Protein AF-A0A1Y2K2U6-F1 (afdb_monomer)

Nearest PDB structures (foldseek):
  5nuo-assembly1_D  TM=8.769E-01  e=8.156E-10  Klebsiella pneumoniae
  5nuq-assembly1_H  TM=8.740E-01  e=1.148E-09  Serratia marcescens
  8i8r-assembly1_D  TM=8.626E-01  e=7.723E-09  Escherichia coli K-12
  8i8x-assembly1_D  TM=8.680E-01  e=1.322E-08  Escherichia coli K-12

Sequence (243 aa):
MASTLRTLLLAITLTWALSARQALATEADPSADLWASAAPAPTVSDPLEGWNRLMFGVNDTLYFWALKPISTGYAAVLPLELRQGVHNVFDNLTQPVYFVNALLQGKGSQALTEAARFCINSTIGLLGFIDVAGETFAMTSNREDLGQTLGVYGVGDSPYLVWPLLGASTLRDTVGLVGDAFLQPINYGDIETWTRVGARSVEIVNDTSLRLGEYEDLKSAALDPYLSLRDGYLKLRSNQIAN

InterPro domains:
  IPR007428 MlaA lipoprotein [PF04333] (45-239)
  IPR007428 MlaA lipoprotein [PR01805] (46-59)
  IPR007428 MlaA lipoprotein [PR01805] (63-79)
  IPR007428 MlaA lipoprotein [PR01805] (114-131)
  IPR007428 MlaA lipoprotein [PR01805] (151-168)
  IPR007428 MlaA lipoprotein [PTHR30035] (4-241)

pLDDT: mean 87.02, std 13.42, range [43.53, 97.75]

Organism: NCBI:txid1434232

Radius of gyration: 27.49 Å; Cα contacts (8 Å, |Δi|>4): 241; chains: 1; bounding box: 48×92×65 Å

Structure (mmCIF, N/CA/C/O backbone):
data_AF-A0A1Y2K2U6-F1
#
_entry.id   AF-A0A1Y2K2U6-F1
#
loop_
_atom_site.group_PDB
_atom_site.id
_atom_site.type_symbol
_atom_site.label_atom_id
_atom_site.label_alt_id
_atom_site.label_comp_id
_atom_site.label_asym_id
_atom_site.label_entity_id
_atom_site.label_seq_id
_atom_site.pdbx_PDB_ins_code
_atom_site.Cartn_x
_atom_site.Cartn_y
_atom_site.Cartn_z
_atom_site.occupancy
_atom_site.B_iso_or_equiv
_atom_site.auth_seq_id
_atom_site.auth_comp_id
_atom_site.auth_asym_id
_atom_site.auth_atom_id
_atom_site.pdbx_PDB_model_num
ATOM 1 N N . MET A 1 1 ? -15.912 -73.057 44.676 1.00 60.88 1 MET A N 1
ATOM 2 C CA . MET A 1 1 ? -15.141 -71.803 44.506 1.00 60.88 1 MET A CA 1
ATOM 3 C C . MET A 1 1 ? -14.842 -71.456 43.040 1.00 60.88 1 MET A C 1
ATOM 5 O O . MET A 1 1 ? -14.838 -70.282 42.712 1.00 60.88 1 MET A O 1
ATOM 9 N N . ALA A 1 2 ? -14.643 -72.430 42.137 1.00 61.66 2 ALA A N 1
ATOM 10 C CA . ALA A 1 2 ? -14.353 -72.156 40.718 1.00 61.66 2 ALA A CA 1
ATOM 11 C C . ALA A 1 2 ? -15.565 -71.697 39.865 1.00 61.66 2 ALA A C 1
ATOM 13 O O . ALA A 1 2 ? -15.382 -70.986 38.879 1.00 61.66 2 ALA A O 1
ATOM 14 N N . SER A 1 3 ? -16.801 -72.069 40.229 1.00 67.00 3 SER A N 1
ATOM 15 C CA . SER A 1 3 ? -18.013 -71.706 39.471 1.00 67.00 3 SER A CA 1
ATOM 16 C C . SER A 1 3 ? -18.421 -70.241 39.648 1.00 67.00 3 SER A C 1
ATOM 18 O O . SER A 1 3 ? -18.793 -69.591 38.677 1.00 67.00 3 SER A O 1
ATOM 20 N N . THR A 1 4 ? -18.278 -69.702 40.860 1.00 70.81 4 THR A N 1
ATOM 21 C CA . THR A 1 4 ? -18.616 -68.310 41.196 1.00 70.81 4 THR A CA 1
ATOM 22 C C . THR A 1 4 ? -17.651 -67.298 40.573 1.00 70.81 4 THR A C 1
ATOM 24 O O . THR A 1 4 ? -18.045 -66.179 40.254 1.00 70.81 4 THR A O 1
ATOM 27 N N . LEU A 1 5 ? -16.394 -67.695 40.343 1.00 67.69 5 LEU A N 1
ATOM 28 C CA . LEU A 1 5 ? -15.385 -66.847 39.700 1.00 67.69 5 LEU A CA 1
ATOM 29 C C . LEU A 1 5 ? -15.649 -66.679 38.191 1.00 67.69 5 LEU A C 1
ATOM 31 O O . LEU A 1 5 ? -15.485 -65.590 37.645 1.00 67.69 5 LEU A O 1
ATOM 35 N N . ARG A 1 6 ? -16.113 -67.742 37.515 1.00 71.25 6 ARG A N 1
ATOM 36 C CA . ARG A 1 6 ? -16.462 -67.704 36.082 1.00 71.25 6 ARG A CA 1
ATOM 37 C C . ARG A 1 6 ? -17.677 -66.826 35.798 1.00 71.25 6 ARG A C 1
ATOM 39 O O . ARG A 1 6 ? -17.673 -66.099 34.810 1.00 71.25 6 ARG A O 1
ATOM 46 N N . THR A 1 7 ? -18.691 -66.864 36.660 1.00 72.94 7 THR A N 1
ATOM 47 C CA . THR A 1 7 ? -19.890 -66.025 36.506 1.00 72.94 7 THR A CA 1
ATOM 48 C C . THR A 1 7 ? -19.589 -64.544 36.722 1.00 72.94 7 THR A C 1
ATOM 50 O O . THR A 1 7 ? -20.129 -63.711 36.004 1.00 72.94 7 THR A O 1
ATOM 53 N N . LEU A 1 8 ? -18.679 -64.211 37.645 1.00 70.94 8 LEU A N 1
ATOM 54 C CA . LEU A 1 8 ? -18.220 -62.833 37.853 1.00 70.94 8 LEU A CA 1
ATOM 55 C C . LEU A 1 8 ? -17.431 -62.298 36.651 1.00 70.94 8 LEU A C 1
ATOM 57 O O . LEU A 1 8 ? -17.690 -61.188 36.200 1.00 70.94 8 LEU A O 1
ATOM 61 N N . LEU A 1 9 ? -16.526 -63.100 36.083 1.00 70.88 9 LEU A N 1
ATOM 62 C CA . LEU A 1 9 ? -15.759 -62.702 34.897 1.00 70.88 9 LEU A CA 1
ATOM 63 C C . LEU A 1 9 ? -16.652 -62.487 33.666 1.00 70.88 9 LEU A C 1
ATOM 65 O O . LEU A 1 9 ? -16.466 -61.507 32.951 1.00 70.88 9 LEU A O 1
ATOM 69 N N . LEU A 1 10 ? -17.656 -63.345 33.454 1.00 74.06 10 LEU A N 1
ATOM 70 C CA . LEU A 1 10 ? -18.637 -63.181 32.373 1.00 74.06 10 LEU A CA 1
ATOM 71 C C . LEU A 1 10 ? -19.530 -61.948 32.564 1.00 74.06 10 LEU A C 1
ATOM 73 O O . LEU A 1 10 ? -19.865 -61.281 31.591 1.00 74.06 10 LEU A O 1
ATOM 77 N N . ALA A 1 11 ? -19.900 -61.615 33.804 1.00 72.44 11 ALA A N 1
ATOM 78 C CA . ALA A 1 11 ? -20.687 -60.416 34.090 1.00 72.44 11 ALA A CA 1
ATOM 79 C C . ALA A 1 11 ? -19.893 -59.125 33.821 1.00 72.44 11 ALA A C 1
ATOM 81 O O . ALA A 1 11 ? -20.451 -58.161 33.293 1.00 72.44 11 ALA A O 1
ATOM 82 N N . ILE A 1 12 ? -18.590 -59.125 34.130 1.00 74.50 12 ILE A N 1
ATOM 83 C CA . ILE A 1 12 ? -17.683 -57.994 33.882 1.00 74.50 12 ILE A CA 1
ATOM 84 C C . ILE A 1 12 ? -17.457 -57.792 32.379 1.00 74.50 12 ILE A C 1
ATOM 86 O O . ILE A 1 12 ? -17.506 -56.661 31.898 1.00 74.50 12 ILE A O 1
ATOM 90 N N . THR A 1 13 ? -17.265 -58.865 31.605 1.00 72.12 13 THR A N 1
ATOM 91 C CA . THR A 1 13 ? -17.100 -58.737 30.148 1.00 72.12 13 THR A CA 1
ATOM 92 C C . THR A 1 13 ? -18.391 -58.302 29.457 1.00 72.12 13 THR A C 1
ATOM 94 O O . THR A 1 13 ? -18.329 -57.516 28.513 1.00 72.12 13 THR A O 1
ATOM 97 N N . LEU A 1 14 ? -19.562 -58.728 29.950 1.00 73.06 14 LEU A N 1
ATOM 98 C CA . LEU A 1 14 ? -20.851 -58.272 29.420 1.00 73.06 14 LEU A CA 1
ATOM 99 C C . LEU A 1 14 ? -21.102 -56.783 29.689 1.00 73.06 14 LEU A C 1
ATOM 101 O O . LEU A 1 14 ? -21.613 -56.085 28.818 1.00 73.06 14 LEU A O 1
ATOM 105 N N . THR A 1 15 ? -20.743 -56.293 30.879 1.00 69.88 15 THR A N 1
ATOM 106 C CA . THR A 1 15 ? -20.908 -54.871 31.228 1.00 69.88 15 THR A CA 1
ATOM 107 C C . THR A 1 15 ? -19.956 -53.980 30.437 1.00 69.88 15 THR A C 1
ATOM 109 O O . THR A 1 15 ? -20.381 -52.933 29.956 1.00 69.88 15 THR A O 1
ATOM 112 N N . TRP A 1 16 ? -18.718 -54.429 30.209 1.00 68.31 16 TRP A N 1
ATOM 113 C CA . TRP A 1 16 ? -17.775 -53.757 29.308 1.00 68.31 16 TRP A CA 1
ATOM 114 C C . TRP A 1 16 ? -18.237 -53.749 27.846 1.00 68.31 16 TRP A C 1
ATOM 116 O O . TRP A 1 16 ? -18.106 -52.741 27.156 1.00 68.31 16 TRP A O 1
ATOM 126 N N . ALA A 1 17 ? -18.810 -54.852 27.359 1.00 70.00 17 ALA A N 1
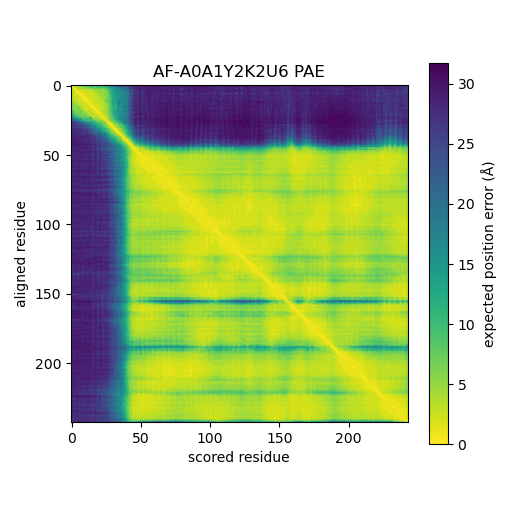ATOM 127 C CA . ALA A 1 17 ? -19.340 -54.910 26.000 1.00 70.00 17 ALA A CA 1
ATOM 128 C C . ALA A 1 17 ? -20.562 -53.993 25.819 1.00 70.00 17 ALA A C 1
ATOM 130 O O . ALA A 1 17 ? -20.734 -53.394 24.758 1.00 70.00 17 ALA A O 1
ATOM 131 N N . LEU A 1 18 ? -21.401 -53.857 26.852 1.00 72.56 18 LEU A N 1
ATOM 132 C CA . LEU A 1 18 ? -22.586 -53.003 26.813 1.00 72.56 18 LEU A CA 1
ATOM 133 C C . LEU A 1 18 ? -22.219 -51.510 26.853 1.00 72.56 18 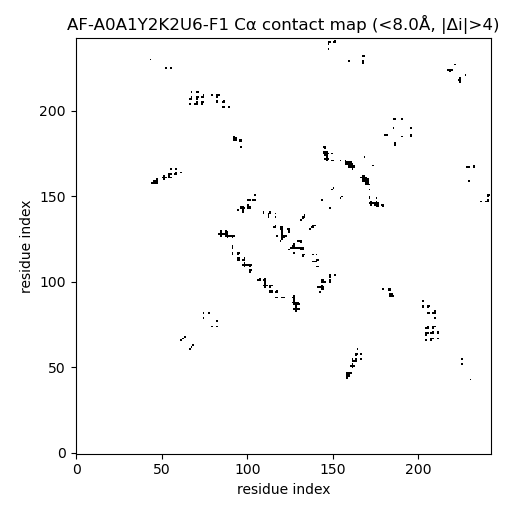LEU A C 1
ATOM 135 O O . LEU A 1 18 ? -22.783 -50.738 26.079 1.00 72.56 18 LEU A O 1
ATOM 139 N N . SER A 1 19 ? -21.233 -51.119 27.670 1.00 65.38 19 SER A N 1
ATOM 140 C CA . SER A 1 19 ? -20.738 -49.736 27.723 1.00 65.38 19 SER A CA 1
ATOM 141 C C . SER A 1 19 ? -20.015 -49.323 26.437 1.00 65.38 19 SER A C 1
ATOM 143 O O . SER A 1 19 ? -20.244 -48.223 25.935 1.00 65.38 19 SER A O 1
ATOM 145 N N . ALA A 1 20 ? -19.224 -50.221 25.838 1.00 64.19 20 ALA A N 1
ATOM 146 C CA . ALA A 1 20 ? -18.575 -49.975 24.549 1.00 64.19 20 ALA A CA 1
ATOM 147 C C . ALA A 1 20 ? -19.595 -49.781 23.412 1.00 64.19 20 ALA A C 1
ATOM 149 O O . ALA A 1 20 ? -19.423 -48.919 22.552 1.00 64.19 20 ALA A O 1
ATOM 150 N N . ARG A 1 21 ? -20.697 -50.543 23.428 1.00 63.94 21 ARG A N 1
ATOM 151 C CA . ARG A 1 21 ? -21.765 -50.432 22.424 1.00 63.94 21 ARG A CA 1
ATOM 152 C C . ARG A 1 21 ? -22.575 -49.141 22.564 1.00 63.94 21 ARG A C 1
ATOM 154 O O . ARG A 1 21 ? -23.042 -48.612 21.562 1.00 63.94 21 ARG A O 1
ATOM 161 N N . GLN A 1 22 ? -22.718 -48.630 23.787 1.00 60.28 22 GLN A N 1
ATOM 162 C CA . GLN A 1 22 ? -23.333 -47.329 24.057 1.00 60.28 22 GLN A CA 1
ATOM 163 C C . GLN A 1 22 ? -22.430 -46.166 23.623 1.00 60.28 22 GLN A C 1
ATOM 165 O O . GLN A 1 22 ? -22.928 -45.211 23.036 1.00 60.28 22 GLN A O 1
ATOM 170 N N . ALA A 1 23 ? -21.111 -46.277 23.808 1.00 58.53 23 ALA A N 1
ATOM 171 C CA . ALA A 1 23 ? -20.156 -45.280 23.318 1.00 58.53 23 ALA A CA 1
ATOM 172 C C . ALA A 1 23 ? -20.170 -45.160 21.780 1.00 58.53 23 ALA A C 1
ATOM 174 O O . ALA A 1 23 ? -20.227 -44.053 21.258 1.00 58.53 23 ALA A O 1
ATOM 175 N N . LEU A 1 24 ? -20.234 -46.288 21.061 1.00 55.69 24 LEU A N 1
ATOM 176 C CA . LEU A 1 24 ? -20.331 -46.323 19.591 1.00 55.69 24 LEU A CA 1
ATOM 177 C C . LEU A 1 24 ? -21.667 -45.801 19.031 1.00 55.69 24 LEU A C 1
ATOM 179 O O . LEU A 1 24 ? -21.720 -45.378 17.884 1.00 55.69 24 LEU A O 1
ATOM 183 N N . ALA A 1 25 ? -22.749 -45.832 19.813 1.00 57.72 25 ALA A N 1
ATOM 184 C CA . ALA A 1 25 ? -24.061 -45.340 19.382 1.00 57.72 25 ALA A CA 1
ATOM 185 C C . ALA A 1 25 ? -24.242 -43.820 19.576 1.00 57.72 25 ALA A C 1
ATOM 187 O O . ALA A 1 25 ? -25.267 -43.283 19.161 1.00 57.72 25 ALA A O 1
ATOM 188 N N . THR A 1 26 ? -23.279 -43.142 20.214 1.00 54.69 26 THR A N 1
ATOM 189 C CA . THR A 1 26 ? -23.367 -41.713 20.576 1.00 54.69 26 THR A CA 1
ATOM 190 C C . THR A 1 26 ? -22.398 -40.833 19.775 1.00 54.69 26 THR A C 1
ATOM 192 O O . THR A 1 26 ? -22.220 -39.662 20.100 1.00 54.69 26 THR A O 1
ATOM 195 N N . GLU A 1 27 ? -21.776 -41.358 18.717 1.00 55.81 27 GLU A N 1
ATOM 196 C CA . GLU A 1 27 ? -21.095 -40.509 17.735 1.00 55.81 27 GLU A CA 1
ATOM 197 C C . GLU A 1 27 ? -22.159 -39.837 16.862 1.00 55.81 27 GLU A C 1
ATOM 199 O O . GLU A 1 27 ? -22.658 -40.398 15.887 1.00 55.81 27 GLU A O 1
ATOM 204 N N . ALA A 1 28 ? -22.569 -38.641 17.285 1.00 59.81 28 ALA A N 1
ATOM 205 C CA . ALA A 1 28 ? -23.341 -37.728 16.460 1.00 59.81 28 ALA A CA 1
ATOM 206 C C . ALA A 1 28 ? -22.563 -37.451 15.165 1.00 59.81 28 ALA A C 1
ATOM 208 O O . ALA A 1 28 ? -21.358 -37.215 15.206 1.00 59.81 28 ALA A O 1
ATOM 209 N N . ASP A 1 29 ? -23.258 -37.507 14.029 1.00 56.62 29 ASP A N 1
ATOM 210 C CA . ASP A 1 29 ? -22.697 -37.256 12.705 1.00 56.62 29 ASP A CA 1
ATOM 211 C C . ASP A 1 29 ? -22.014 -35.873 12.668 1.00 56.62 29 ASP A C 1
ATOM 213 O O . ASP A 1 29 ? -22.709 -34.854 12.713 1.00 56.62 29 ASP A O 1
ATOM 217 N N . PRO A 1 30 ? -20.673 -35.798 12.572 1.00 55.72 30 PRO A N 1
ATOM 218 C CA . PRO A 1 30 ? -19.952 -34.529 12.592 1.00 55.72 30 PRO A CA 1
ATOM 219 C C . PRO A 1 30 ? -20.246 -33.671 11.356 1.00 55.72 30 PRO A C 1
ATOM 221 O O . PRO A 1 30 ? -19.913 -32.489 11.348 1.00 55.72 30 PRO A O 1
ATOM 224 N N . SER A 1 31 ? -20.893 -34.222 10.319 1.00 54.22 31 SER A N 1
ATOM 225 C CA . SER A 1 31 ? -21.357 -33.443 9.170 1.00 54.22 31 SER A CA 1
ATOM 226 C C . SER A 1 31 ? -22.595 -32.596 9.473 1.00 54.22 31 SER A C 1
ATOM 228 O O . SER A 1 31 ? -22.847 -31.630 8.750 1.00 54.22 31 SER A O 1
ATOM 230 N N . ALA A 1 32 ? -23.325 -32.891 10.559 1.00 55.94 32 ALA A N 1
ATOM 231 C CA . ALA A 1 32 ? -24.498 -32.128 10.972 1.00 55.94 32 ALA A CA 1
ATOM 232 C C . ALA A 1 32 ? -24.150 -30.694 11.417 1.00 55.94 32 ALA A C 1
ATOM 234 O O . ALA A 1 32 ? -24.895 -29.754 11.146 1.00 55.94 32 ALA A O 1
ATOM 235 N N . ASP A 1 33 ? -22.976 -30.516 12.022 1.00 55.00 33 ASP A N 1
ATOM 236 C CA . ASP A 1 33 ? -22.485 -29.205 12.458 1.00 55.00 33 ASP A CA 1
ATOM 237 C C . ASP A 1 33 ? -21.830 -28.405 11.316 1.00 55.00 33 ASP A C 1
ATOM 239 O O . ASP A 1 33 ? -21.780 -27.175 11.368 1.00 55.00 33 ASP A O 1
ATOM 243 N N . LEU A 1 34 ? -21.389 -29.075 10.240 1.00 53.19 34 LEU A N 1
ATOM 244 C CA . LEU A 1 34 ? -20.728 -28.430 9.095 1.00 53.19 34 LEU A CA 1
ATOM 245 C C . LEU A 1 34 ? -21.681 -27.581 8.241 1.00 53.19 34 LEU A C 1
ATOM 247 O O . LEU A 1 34 ? -21.238 -26.627 7.604 1.00 53.19 34 LEU A O 1
ATOM 251 N N . TRP A 1 35 ? -22.981 -27.894 8.224 1.00 51.44 35 TRP A N 1
ATOM 252 C CA . TRP A 1 35 ? -23.989 -27.077 7.533 1.00 51.44 35 TRP A CA 1
ATOM 253 C C . TRP A 1 35 ? -24.698 -26.083 8.460 1.00 51.44 35 TRP A C 1
ATOM 255 O O . TRP A 1 35 ? -25.270 -25.107 7.977 1.00 51.44 35 TRP A O 1
ATOM 265 N N . ALA A 1 36 ? -24.634 -26.288 9.780 1.00 47.34 36 ALA A N 1
ATOM 266 C CA . ALA A 1 36 ? -25.252 -25.401 10.763 1.00 47.34 36 ALA A CA 1
ATOM 267 C C . ALA A 1 36 ? 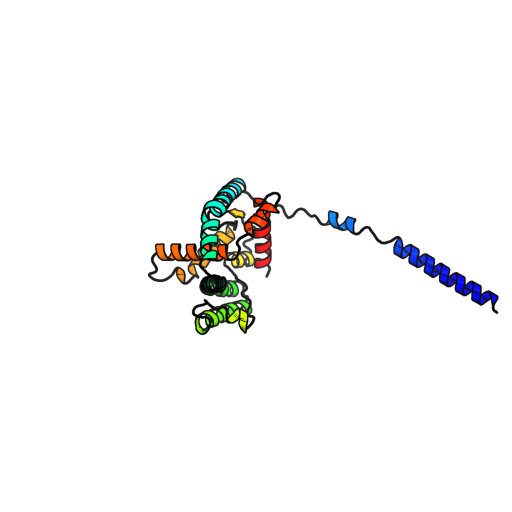-24.449 -24.105 10.997 1.00 47.34 36 ALA A C 1
ATOM 269 O O . ALA A 1 36 ? -25.029 -23.090 11.384 1.00 47.34 36 ALA A O 1
ATOM 270 N N . SER A 1 37 ? -23.135 -24.101 10.727 1.00 46.56 37 SER A N 1
ATOM 271 C CA . SER A 1 37 ? -22.268 -22.930 10.941 1.00 46.56 37 SER A CA 1
ATOM 272 C C . SER A 1 37 ? -22.065 -22.038 9.711 1.00 46.56 37 SER A C 1
ATOM 274 O O . SER A 1 37 ? -21.292 -21.080 9.782 1.00 46.56 37 SER A O 1
ATOM 276 N N . ALA A 1 38 ? -22.740 -22.303 8.590 1.00 48.44 38 ALA A N 1
ATOM 277 C CA . ALA A 1 38 ? -22.785 -21.376 7.461 1.00 48.44 38 ALA A CA 1
ATOM 278 C C . ALA A 1 38 ? -23.771 -20.238 7.768 1.00 48.44 38 ALA A C 1
ATOM 280 O O . ALA A 1 38 ? -24.747 -20.023 7.050 1.00 48.44 38 ALA A O 1
ATOM 281 N N . ALA A 1 39 ? -23.543 -19.517 8.871 1.00 43.84 39 ALA A N 1
ATOM 282 C CA . ALA A 1 39 ? -24.173 -18.221 9.046 1.00 43.84 39 ALA A CA 1
ATOM 283 C C . ALA A 1 39 ? -23.832 -17.404 7.788 1.00 43.84 39 ALA A C 1
ATOM 285 O O . ALA A 1 39 ? -22.648 -17.340 7.433 1.00 43.84 39 ALA A O 1
ATOM 286 N N . PRO A 1 40 ? -24.822 -16.838 7.071 1.00 43.53 40 PRO A N 1
ATOM 287 C CA . PRO A 1 40 ? -24.517 -15.958 5.957 1.00 43.53 40 PRO A CA 1
ATOM 288 C C . PRO A 1 40 ? -23.559 -14.898 6.489 1.00 43.53 40 PRO A C 1
ATOM 290 O O . PRO A 1 40 ? -23.816 -14.310 7.545 1.00 43.53 40 PRO A O 1
ATOM 293 N N . ALA A 1 41 ? -22.428 -14.711 5.801 1.00 48.72 41 ALA A N 1
ATOM 294 C CA . ALA A 1 41 ? -21.537 -13.600 6.094 1.00 48.72 41 ALA A CA 1
ATOM 295 C C . ALA A 1 41 ? -22.415 -12.347 6.233 1.00 48.72 41 ALA A C 1
ATOM 297 O O . ALA A 1 41 ? -23.348 -12.203 5.431 1.00 48.72 41 ALA A O 1
ATOM 298 N N . PRO A 1 42 ? -22.205 -11.510 7.269 1.00 49.16 42 PRO A N 1
ATOM 299 C CA . PRO A 1 42 ? -23.032 -10.331 7.478 1.00 49.16 42 PRO A CA 1
ATOM 300 C C . PRO A 1 42 ? -23.151 -9.619 6.138 1.00 49.16 42 PRO A C 1
ATOM 302 O O . PRO A 1 42 ? -22.137 -9.331 5.504 1.00 49.16 42 PRO A O 1
ATOM 305 N N . THR A 1 43 ? -24.382 -9.454 5.654 1.00 54.19 43 THR A N 1
ATOM 306 C CA . THR A 1 43 ? -24.630 -8.833 4.358 1.00 54.19 43 THR A CA 1
ATOM 307 C C . THR A 1 43 ? -24.141 -7.402 4.465 1.00 54.19 43 THR A C 1
ATOM 309 O O . THR A 1 43 ? -24.839 -6.545 5.011 1.00 54.19 43 THR A O 1
ATOM 312 N N . VAL A 1 44 ? -22.914 -7.163 4.009 1.00 64.75 44 VAL A N 1
ATOM 313 C CA . VAL A 1 44 ? -22.358 -5.823 3.933 1.00 64.75 44 VAL A CA 1
ATOM 314 C C . VAL A 1 44 ? -23.239 -5.082 2.946 1.00 64.75 44 VAL A C 1
ATOM 316 O O . VAL A 1 44 ? -23.283 -5.415 1.761 1.00 64.75 44 VAL A O 1
ATOM 319 N N . SER A 1 45 ? -23.990 -4.112 3.459 1.00 71.88 45 SER A N 1
ATOM 320 C CA . SER A 1 45 ? -24.759 -3.216 2.613 1.00 71.88 45 SER A CA 1
ATOM 321 C C . SER A 1 45 ? -23.775 -2.477 1.711 1.00 71.88 45 SER A C 1
ATOM 323 O O . SER A 1 45 ? -22.871 -1.801 2.203 1.00 71.88 45 SER A O 1
ATOM 325 N N . ASP A 1 46 ? -23.934 -2.640 0.400 1.00 84.19 46 ASP A N 1
ATOM 326 C CA . ASP A 1 46 ? -23.121 -1.991 -0.624 1.00 84.19 46 ASP A CA 1
ATOM 327 C C . ASP A 1 46 ? -24.010 -1.040 -1.440 1.00 84.19 46 ASP A C 1
ATOM 329 O O . ASP A 1 46 ? -24.541 -1.416 -2.488 1.00 84.19 46 ASP A O 1
ATOM 333 N N . PRO A 1 47 ? -24.221 0.203 -0.964 1.00 86.38 47 PRO A N 1
ATOM 334 C CA . PRO A 1 47 ? -25.102 1.160 -1.631 1.00 86.38 47 PRO A CA 1
ATOM 335 C C . PRO A 1 47 ? -24.624 1.550 -3.035 1.00 86.38 47 PRO A C 1
ATOM 337 O O . PRO A 1 47 ? -25.399 2.098 -3.816 1.00 86.38 47 PRO A O 1
ATOM 340 N N . LEU A 1 48 ? -23.344 1.311 -3.340 1.00 90.50 48 LEU A N 1
ATOM 341 C CA . LEU A 1 48 ? -22.676 1.720 -4.572 1.00 90.50 48 LEU A CA 1
ATOM 342 C C . LEU A 1 48 ? -22.288 0.517 -5.441 1.00 90.50 48 LEU A C 1
ATOM 344 O O . LEU A 1 48 ? -21.432 0.655 -6.313 1.00 90.50 48 LEU A O 1
ATOM 348 N N . GLU A 1 49 ? -22.943 -0.637 -5.270 1.00 91.00 49 GLU A N 1
ATOM 349 C CA . GLU A 1 49 ? -22.605 -1.880 -5.978 1.00 91.00 49 GLU A CA 1
ATOM 350 C C . GLU A 1 49 ? -22.500 -1.688 -7.500 1.00 91.00 49 GLU A C 1
ATOM 352 O O . GLU A 1 49 ? -21.565 -2.181 -8.126 1.00 91.00 49 GLU A O 1
ATOM 357 N N . GLY A 1 50 ? -23.411 -0.917 -8.107 1.00 92.38 50 GLY A N 1
ATOM 358 C CA . GLY A 1 50 ? -23.375 -0.637 -9.547 1.00 92.38 50 GLY A CA 1
ATOM 359 C C . GLY A 1 50 ? -22.102 0.093 -9.995 1.00 92.38 50 GLY A C 1
ATOM 360 O O . GLY A 1 50 ? -21.492 -0.282 -10.995 1.00 92.38 50 GLY A O 1
ATOM 361 N N . TRP A 1 51 ? -21.666 1.102 -9.234 1.00 92.94 51 TRP A N 1
ATOM 362 C CA . TRP A 1 51 ? -20.399 1.799 -9.480 1.00 92.94 51 TRP A CA 1
ATOM 363 C C . TRP A 1 51 ? -19.208 0.878 -9.223 1.00 92.94 51 TRP A C 1
ATOM 365 O O . TRP A 1 51 ? -18.289 0.797 -10.037 1.00 92.94 51 TRP A O 1
ATOM 375 N N . ASN A 1 52 ? -19.250 0.146 -8.113 1.00 94.94 52 ASN A N 1
ATOM 376 C CA . ASN A 1 52 ? -18.165 -0.711 -7.670 1.00 94.94 52 ASN A CA 1
ATOM 377 C C . ASN A 1 52 ? -17.901 -1.857 -8.649 1.00 94.94 52 ASN A C 1
ATOM 379 O O . ASN A 1 52 ? -16.749 -2.102 -8.999 1.00 94.94 52 ASN A O 1
ATOM 383 N N . ARG A 1 53 ? -18.952 -2.502 -9.169 1.00 95.06 53 ARG A N 1
ATOM 384 C CA . ARG A 1 53 ? -18.840 -3.526 -10.219 1.00 95.06 53 ARG A CA 1
ATOM 385 C C . ARG A 1 53 ? -18.322 -2.953 -11.534 1.00 95.06 53 ARG A C 1
ATOM 387 O O . ARG A 1 53 ? -17.517 -3.601 -12.202 1.00 95.06 53 ARG A O 1
ATOM 394 N N . LEU A 1 54 ? -18.745 -1.743 -11.903 1.00 95.50 54 LEU A N 1
ATOM 395 C CA . LEU A 1 54 ? -18.242 -1.069 -13.101 1.00 95.50 54 LEU A CA 1
ATOM 396 C C . LEU A 1 54 ? -16.742 -0.784 -12.975 1.00 95.50 54 LEU A C 1
ATOM 398 O O . LEU A 1 54 ? -15.970 -1.155 -13.858 1.00 95.50 54 LEU A O 1
ATOM 402 N N . MET A 1 55 ? -16.316 -0.179 -11.864 1.00 96.12 55 MET A N 1
ATOM 403 C CA . MET A 1 55 ? -14.902 0.119 -11.614 1.00 96.12 55 MET A CA 1
ATOM 404 C C . MET A 1 55 ? -14.071 -1.147 -11.427 1.00 96.12 55 MET A C 1
ATOM 406 O O . MET A 1 55 ? -12.930 -1.199 -11.879 1.00 96.12 55 MET A O 1
ATOM 410 N N . PHE A 1 56 ? -14.653 -2.197 -10.848 1.00 95.19 56 PHE A N 1
ATOM 411 C CA . PHE A 1 56 ? -14.042 -3.518 -10.807 1.00 95.19 56 PHE A CA 1
ATOM 412 C C . PHE A 1 56 ? -13.750 -4.042 -12.218 1.00 95.19 56 PHE A C 1
ATOM 414 O O . PHE A 1 56 ? -12.626 -4.456 -12.478 1.00 95.19 56 PHE A O 1
ATOM 421 N N . GLY A 1 57 ? -14.703 -3.945 -13.152 1.00 95.19 57 GLY A N 1
ATOM 422 C CA . GLY A 1 57 ? -14.486 -4.328 -14.552 1.00 95.19 57 GLY A CA 1
ATOM 423 C C . GLY A 1 57 ? -13.418 -3.485 -15.262 1.00 95.19 57 GLY A C 1
ATOM 424 O O . GLY A 1 57 ? -12.623 -4.016 -16.041 1.00 95.19 57 GLY A O 1
ATOM 425 N N . VAL A 1 58 ? -13.348 -2.182 -14.964 1.00 96.06 58 VAL A N 1
ATOM 426 C CA . VAL A 1 58 ? -12.281 -1.298 -15.468 1.00 96.06 58 VAL A CA 1
ATOM 427 C C . VAL A 1 58 ? -10.916 -1.749 -14.944 1.00 96.06 58 VAL A C 1
ATOM 429 O O . VAL A 1 58 ? -9.991 -1.931 -15.734 1.00 96.06 58 VAL A O 1
ATOM 432 N N . ASN A 1 59 ? -10.795 -1.986 -13.637 1.00 95.56 59 ASN A N 1
ATOM 433 C CA . ASN A 1 59 ? -9.555 -2.443 -13.007 1.00 95.56 59 ASN A CA 1
ATOM 434 C C . ASN A 1 59 ? -9.128 -3.822 -13.513 1.00 95.56 59 ASN A C 1
ATOM 436 O O . ASN A 1 59 ? -7.956 -4.017 -13.815 1.00 95.56 59 ASN A O 1
ATOM 440 N N . ASP A 1 60 ? -10.077 -4.745 -13.667 1.00 95.44 60 ASP A N 1
ATOM 441 C CA . ASP A 1 60 ? -9.852 -6.077 -14.229 1.00 95.44 60 ASP A CA 1
ATOM 442 C C . ASP A 1 60 ? -9.306 -5.990 -15.662 1.00 95.44 60 ASP A C 1
ATOM 444 O O . ASP A 1 60 ? -8.296 -6.604 -16.004 1.00 95.44 60 ASP A O 1
ATOM 448 N N . THR A 1 61 ? -9.914 -5.141 -16.494 1.00 95.62 61 THR A N 1
ATOM 449 C CA . THR A 1 61 ? -9.442 -4.912 -17.865 1.00 95.62 61 THR A CA 1
ATOM 450 C C . THR A 1 61 ? -8.031 -4.324 -17.864 1.00 95.62 61 THR A C 1
ATOM 452 O O . THR A 1 61 ? -7.149 -4.824 -18.559 1.00 95.62 61 THR A O 1
ATOM 455 N N . LEU A 1 62 ? -7.782 -3.290 -17.060 1.00 95.50 62 LEU A N 1
ATOM 456 C CA . LEU A 1 62 ? -6.462 -2.661 -16.958 1.00 95.50 62 LEU A CA 1
ATOM 457 C C . LEU A 1 62 ? -5.397 -3.635 -16.445 1.00 95.50 62 LEU A C 1
ATOM 459 O O . LEU A 1 62 ? -4.264 -3.611 -16.933 1.00 95.50 62 LEU A O 1
ATOM 463 N N . TYR A 1 63 ? -5.767 -4.520 -15.518 1.00 95.50 63 TYR A N 1
ATOM 464 C CA . TYR A 1 63 ? -4.892 -5.573 -15.029 1.00 95.50 63 TYR A CA 1
ATOM 465 C C . TYR A 1 63 ? -4.430 -6.475 -16.176 1.00 95.50 63 TYR A C 1
ATOM 467 O O . TYR A 1 63 ? -3.231 -6.579 -16.430 1.00 95.50 63 TYR A O 1
ATOM 475 N N . PHE A 1 64 ? -5.364 -7.078 -16.918 1.00 95.75 64 PHE A N 1
ATOM 476 C CA . PHE A 1 64 ? -5.019 -8.038 -17.969 1.00 95.75 64 PHE A CA 1
ATOM 477 C C . PHE A 1 64 ? -4.351 -7.399 -19.192 1.00 95.75 64 PHE A C 1
ATOM 479 O O . PHE A 1 64 ? -3.467 -8.016 -19.789 1.00 95.75 64 PHE A O 1
ATOM 486 N N . TRP A 1 65 ? -4.750 -6.182 -19.566 1.00 96.00 65 TRP A N 1
ATOM 487 C CA . TRP A 1 65 ? -4.292 -5.544 -20.804 1.00 96.00 65 TRP A CA 1
ATOM 488 C C . TRP A 1 65 ? -3.034 -4.693 -20.650 1.00 96.00 65 TRP A C 1
ATOM 490 O O . TRP A 1 65 ? -2.301 -4.532 -21.624 1.00 96.00 65 TRP A O 1
ATOM 500 N N . ALA A 1 66 ? -2.775 -4.146 -19.462 1.00 95.50 66 ALA A N 1
ATOM 501 C CA . ALA A 1 66 ? -1.647 -3.245 -19.243 1.00 95.50 66 ALA A CA 1
ATOM 502 C C . ALA A 1 66 ? -0.739 -3.733 -18.117 1.00 95.50 66 ALA A C 1
ATOM 504 O O . ALA A 1 66 ? 0.440 -4.000 -18.345 1.00 95.50 66 ALA A O 1
ATOM 505 N N . LEU A 1 67 ? -1.274 -3.884 -16.907 1.00 95.94 67 LEU A N 1
ATOM 506 C CA . LEU A 1 67 ? -0.437 -4.092 -15.729 1.00 95.94 67 LEU A CA 1
ATOM 507 C C . LEU A 1 67 ? 0.274 -5.452 -15.759 1.00 95.94 67 LEU A C 1
ATOM 509 O O . LEU A 1 67 ? 1.492 -5.510 -15.621 1.00 95.94 67 LEU A O 1
ATOM 513 N N . LYS A 1 68 ? -0.451 -6.536 -16.048 1.00 96.62 68 LYS A N 1
ATOM 514 C CA . LYS A 1 68 ? 0.097 -7.892 -16.156 1.00 96.62 68 LYS A CA 1
ATOM 515 C C . LYS A 1 68 ? 1.231 -8.015 -17.183 1.00 96.62 68 LYS A C 1
ATOM 517 O O . LYS A 1 68 ? 2.297 -8.500 -16.795 1.00 96.62 68 LYS A O 1
ATOM 522 N N . PRO A 1 69 ? 1.076 -7.625 -18.467 1.00 97.44 69 PRO A N 1
ATOM 523 C CA . PRO A 1 69 ? 2.164 -7.768 -19.435 1.00 97.44 69 PRO A CA 1
ATOM 524 C C . PRO A 1 69 ? 3.380 -6.907 -19.074 1.00 97.44 69 PRO A C 1
ATOM 526 O O . PRO A 1 69 ? 4.509 -7.382 -19.202 1.00 97.44 69 PRO A O 1
ATOM 529 N N . ILE A 1 70 ? 3.169 -5.690 -18.557 1.00 97.44 70 ILE A N 1
ATOM 530 C CA . ILE A 1 70 ? 4.259 -4.809 -18.111 1.00 97.44 70 ILE A CA 1
ATOM 531 C C . ILE A 1 70 ? 5.008 -5.440 -16.933 1.00 97.44 70 ILE A C 1
ATOM 533 O O . ILE A 1 70 ? 6.231 -5.565 -16.981 1.00 97.44 70 ILE A O 1
ATOM 537 N N . SER A 1 71 ? 4.293 -5.900 -15.906 1.00 97.31 71 SER A N 1
ATOM 538 C CA . SER A 1 71 ? 4.884 -6.544 -14.728 1.00 97.31 71 SER A CA 1
ATOM 539 C C . SER A 1 71 ? 5.545 -7.882 -15.046 1.00 97.31 71 SER A C 1
ATOM 541 O O . SER A 1 71 ? 6.556 -8.214 -14.434 1.00 97.31 71 SER A O 1
ATOM 543 N N . THR A 1 72 ? 5.034 -8.630 -16.027 1.00 97.44 72 THR A N 1
ATOM 544 C CA . THR A 1 72 ? 5.676 -9.860 -16.520 1.00 97.44 72 THR A CA 1
ATOM 545 C C . THR A 1 72 ? 6.992 -9.540 -17.225 1.00 97.44 72 THR A C 1
ATOM 54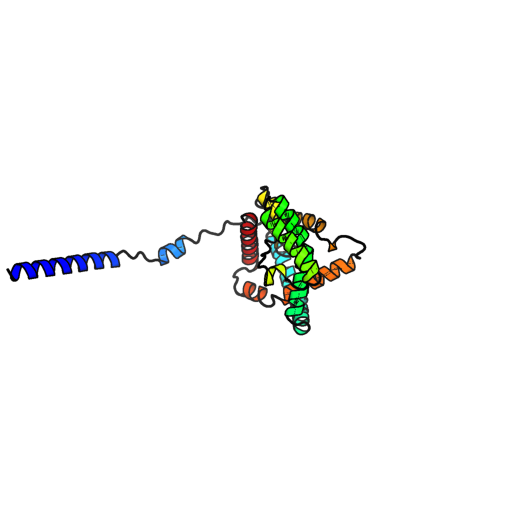7 O O . THR A 1 72 ? 8.006 -10.176 -16.947 1.00 97.44 72 THR A O 1
ATOM 550 N N . GLY A 1 73 ? 7.012 -8.521 -18.093 1.00 97.38 73 GLY A N 1
ATOM 551 C CA . GLY A 1 73 ? 8.246 -8.044 -18.722 1.00 97.38 73 GLY A CA 1
ATOM 552 C C . GLY A 1 73 ? 9.255 -7.525 -17.694 1.00 97.38 73 GLY A C 1
ATOM 553 O O . GLY A 1 73 ? 10.434 -7.860 -17.760 1.00 97.38 73 GLY A O 1
ATOM 554 N N . TYR A 1 74 ? 8.783 -6.780 -16.694 1.00 96.81 74 TYR A N 1
ATOM 555 C CA . TYR A 1 74 ? 9.594 -6.304 -15.575 1.00 96.81 74 TYR A CA 1
ATOM 556 C C . TYR A 1 74 ? 10.207 -7.465 -14.774 1.00 96.81 74 TYR A C 1
ATOM 558 O O . TYR A 1 74 ? 11.412 -7.464 -14.529 1.00 96.81 74 TYR A O 1
ATOM 566 N N . ALA A 1 75 ? 9.416 -8.492 -14.440 1.00 96.94 75 ALA A N 1
ATOM 567 C CA . ALA A 1 75 ? 9.888 -9.702 -13.760 1.00 96.94 75 ALA A CA 1
ATOM 568 C C . ALA A 1 75 ? 10.870 -10.532 -14.601 1.00 96.94 75 ALA A C 1
ATOM 570 O O . ALA A 1 75 ? 11.727 -11.210 -14.043 1.00 96.94 75 ALA A O 1
ATOM 571 N N . ALA A 1 76 ? 10.754 -10.488 -15.931 1.00 96.94 76 ALA A N 1
ATOM 572 C CA . ALA A 1 76 ? 11.676 -11.177 -16.829 1.00 96.94 76 ALA A CA 1
ATOM 573 C C . ALA A 1 76 ? 13.051 -10.492 -16.903 1.00 96.94 76 ALA A C 1
ATOM 575 O O . ALA A 1 76 ? 14.055 -11.162 -17.136 1.00 96.94 76 ALA A O 1
ATOM 576 N N . VAL A 1 77 ? 13.101 -9.169 -16.719 1.00 97.12 77 VAL A N 1
ATOM 577 C CA . VAL A 1 77 ? 14.345 -8.384 -16.768 1.00 97.12 77 VAL A CA 1
ATOM 578 C C . VAL A 1 77 ? 15.019 -8.306 -15.398 1.00 97.12 77 VAL A C 1
ATOM 580 O O . VAL A 1 77 ? 16.244 -8.385 -15.318 1.00 97.12 77 VAL A O 1
ATOM 583 N N . LEU A 1 78 ? 14.242 -8.136 -14.324 1.00 96.50 78 LEU A N 1
ATOM 584 C CA . LEU A 1 78 ? 14.771 -7.939 -12.977 1.00 96.50 78 LEU A CA 1
ATOM 585 C C . LEU A 1 78 ? 14.603 -9.191 -12.105 1.00 96.50 78 LEU A C 1
ATOM 587 O O . LEU A 1 78 ? 13.477 -9.668 -11.919 1.00 96.50 78 LEU A O 1
ATOM 591 N N . PRO A 1 79 ? 15.700 -9.697 -11.509 1.00 96.88 79 PRO A N 1
ATOM 592 C CA . PRO A 1 79 ? 15.651 -10.840 -10.612 1.00 96.88 79 PRO A CA 1
ATOM 593 C C . PRO A 1 79 ? 14.871 -10.505 -9.334 1.00 96.88 79 PRO A C 1
ATOM 595 O O . PRO A 1 79 ? 14.673 -9.337 -8.983 1.00 96.88 79 PRO A O 1
ATOM 598 N N . LEU A 1 80 ? 14.392 -11.547 -8.655 1.00 96.62 80 LEU A N 1
ATOM 599 C CA . LEU A 1 80 ? 13.479 -11.434 -7.516 1.00 96.62 80 LEU A CA 1
ATOM 600 C C . LEU A 1 80 ? 14.039 -10.539 -6.401 1.00 96.62 80 LEU A C 1
ATOM 602 O O . LEU A 1 80 ? 13.299 -9.731 -5.850 1.00 96.62 80 LEU A O 1
ATOM 606 N N . GLU A 1 81 ? 15.338 -10.629 -6.131 1.00 95.50 81 GLU A N 1
ATOM 607 C CA . GLU A 1 81 ? 16.022 -9.899 -5.062 1.00 95.50 81 GLU A CA 1
ATOM 608 C C . GLU A 1 81 ? 15.977 -8.385 -5.300 1.00 95.50 81 GLU A C 1
ATOM 610 O O . GLU A 1 81 ? 15.738 -7.611 -4.375 1.00 95.50 81 GLU A O 1
ATOM 615 N N . LEU A 1 82 ? 16.139 -7.941 -6.555 1.00 96.62 82 LEU A N 1
ATOM 616 C CA . LEU A 1 82 ? 16.039 -6.517 -6.881 1.00 96.62 82 LEU A CA 1
ATOM 617 C C . LEU A 1 82 ? 14.601 -6.012 -6.748 1.00 96.62 82 LEU A C 1
ATOM 619 O O . LEU A 1 82 ? 14.384 -4.896 -6.284 1.00 96.62 82 LEU A O 1
ATOM 623 N N . ARG A 1 83 ? 13.619 -6.835 -7.124 1.00 97.12 83 ARG A N 1
ATOM 624 C CA . ARG A 1 83 ? 12.194 -6.482 -7.036 1.00 97.12 83 ARG A CA 1
ATOM 625 C C . ARG A 1 83 ? 11.718 -6.410 -5.586 1.00 97.12 83 ARG A C 1
ATOM 627 O O . ARG A 1 83 ? 10.990 -5.492 -5.211 1.00 97.12 83 ARG A O 1
ATOM 634 N N . GLN A 1 84 ? 12.189 -7.333 -4.751 1.00 97.19 84 GLN A N 1
ATOM 635 C CA . GLN A 1 84 ? 12.011 -7.268 -3.302 1.00 97.19 84 GLN A CA 1
ATOM 636 C C . GLN A 1 84 ? 12.681 -6.022 -2.724 1.00 97.19 84 GLN A C 1
ATOM 638 O O . GLN A 1 84 ? 12.054 -5.310 -1.950 1.00 97.19 84 GLN A O 1
ATOM 643 N N . GLY A 1 85 ? 13.900 -5.692 -3.157 1.00 96.50 85 GLY A N 1
ATOM 644 C CA . GLY A 1 85 ? 14.568 -4.488 -2.678 1.00 96.50 85 GLY A CA 1
ATOM 645 C C . GLY A 1 85 ? 13.827 -3.199 -3.038 1.00 96.50 85 GLY A C 1
ATOM 646 O O . GLY A 1 85 ? 13.665 -2.324 -2.192 1.00 96.50 85 GLY A O 1
ATOM 647 N N . VAL A 1 86 ? 13.282 -3.100 -4.255 1.00 96.56 86 VAL A N 1
ATOM 648 C CA . VAL A 1 86 ? 12.410 -1.978 -4.647 1.00 96.56 86 VAL A CA 1
ATOM 649 C C . VAL A 1 86 ? 11.152 -1.923 -3.775 1.00 96.56 86 VAL A C 1
ATOM 651 O O . VAL A 1 86 ? 10.801 -0.845 -3.298 1.00 96.56 86 VAL A O 1
ATOM 654 N N . HIS A 1 87 ? 10.506 -3.065 -3.520 1.00 96.81 87 HIS A N 1
ATOM 655 C CA . HIS A 1 87 ? 9.352 -3.141 -2.617 1.00 96.81 87 HIS A CA 1
ATOM 656 C C . HIS A 1 87 ? 9.705 -2.634 -1.211 1.00 96.81 87 HIS A C 1
ATOM 658 O O . HIS A 1 87 ? 8.987 -1.808 -0.651 1.00 96.81 87 HIS A O 1
ATOM 664 N N . ASN A 1 88 ? 10.850 -3.060 -0.676 1.00 96.38 88 ASN A N 1
ATOM 665 C CA . ASN A 1 88 ? 11.319 -2.662 0.647 1.00 96.38 88 ASN A CA 1
ATOM 666 C C . ASN A 1 88 ? 11.607 -1.155 0.733 1.00 96.38 88 ASN A C 1
ATOM 668 O O . ASN A 1 88 ? 11.293 -0.541 1.751 1.00 96.38 88 ASN A O 1
ATOM 672 N N . VAL A 1 89 ? 12.134 -0.528 -0.330 1.00 95.62 89 VAL A N 1
ATOM 673 C CA . VAL A 1 89 ? 12.331 0.934 -0.368 1.00 95.62 89 VAL A CA 1
ATOM 674 C C . VAL A 1 89 ? 10.994 1.661 -0.226 1.00 95.62 89 VAL A C 1
ATOM 676 O O . VAL A 1 89 ? 10.883 2.571 0.597 1.00 95.62 89 VAL A O 1
ATOM 679 N N . PHE A 1 90 ? 9.972 1.268 -0.993 1.00 94.88 90 PHE A N 1
ATOM 680 C CA . PHE A 1 90 ? 8.647 1.894 -0.907 1.00 94.88 90 PHE A CA 1
ATOM 681 C C . PHE A 1 90 ? 7.962 1.629 0.440 1.00 94.88 90 PHE A C 1
ATOM 683 O O . PHE A 1 90 ? 7.371 2.546 1.020 1.00 94.88 90 PHE A O 1
ATOM 690 N N . ASP A 1 91 ? 8.106 0.422 0.992 1.00 94.50 91 ASP A N 1
ATOM 691 C CA . ASP A 1 91 ? 7.608 0.119 2.335 1.00 94.50 91 ASP A CA 1
ATOM 692 C C . ASP A 1 91 ? 8.315 0.975 3.396 1.00 94.50 91 ASP A C 1
ATOM 694 O O . ASP A 1 91 ? 7.653 1.582 4.236 1.00 94.50 91 ASP A O 1
ATOM 698 N N . ASN A 1 92 ? 9.641 1.128 3.302 1.00 95.12 92 ASN A N 1
ATOM 699 C CA . ASN A 1 92 ? 10.437 1.975 4.191 1.00 95.12 92 ASN A CA 1
ATOM 700 C C . ASN A 1 92 ? 10.014 3.453 4.122 1.00 95.12 92 ASN A C 1
ATOM 702 O O . ASN A 1 92 ? 9.909 4.113 5.153 1.00 95.12 92 ASN A O 1
ATOM 706 N N . LEU A 1 93 ? 9.698 3.969 2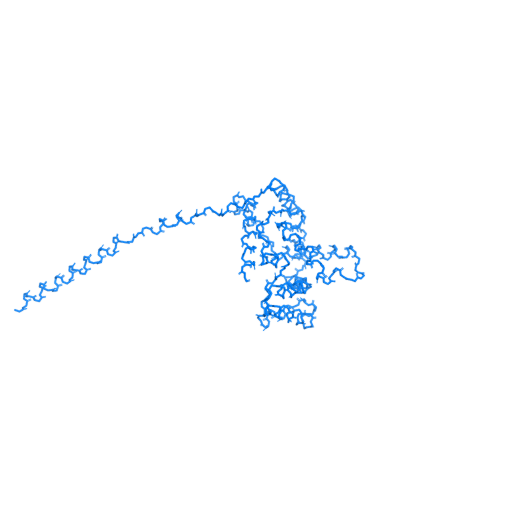.930 1.00 93.38 93 LEU A N 1
ATOM 707 C CA . LEU A 1 93 ? 9.148 5.322 2.765 1.00 93.38 93 LEU A CA 1
ATOM 708 C C . LEU A 1 93 ? 7.756 5.486 3.395 1.00 93.38 93 LEU A C 1
ATOM 710 O O . LEU A 1 93 ? 7.367 6.606 3.723 1.00 93.38 93 LEU A O 1
ATOM 714 N N . THR A 1 94 ? 7.024 4.389 3.585 1.00 93.75 94 THR A N 1
ATOM 715 C CA . THR A 1 94 ? 5.698 4.381 4.218 1.00 93.75 94 THR A CA 1
ATOM 716 C C . THR A 1 94 ? 5.783 4.198 5.741 1.00 93.75 94 THR A C 1
ATOM 718 O O . THR A 1 94 ? 4.853 4.567 6.450 1.00 93.75 94 THR A O 1
ATOM 721 N N . GLN A 1 95 ? 6.918 3.753 6.291 1.00 94.88 95 GLN A N 1
ATOM 722 C CA . GLN A 1 95 ? 7.117 3.561 7.739 1.00 94.88 95 GLN A CA 1
ATOM 723 C C . GLN A 1 95 ? 6.749 4.771 8.627 1.00 94.88 95 GLN A C 1
ATOM 725 O O . GLN A 1 95 ? 6.165 4.558 9.692 1.00 94.88 95 GLN A O 1
ATOM 730 N N . PRO A 1 96 ? 7.003 6.042 8.238 1.00 94.62 96 PRO A N 1
ATOM 731 C CA . PRO A 1 96 ? 6.550 7.193 9.024 1.00 94.62 96 PRO A CA 1
ATOM 732 C C . PRO A 1 96 ? 5.027 7.251 9.208 1.00 94.62 96 PRO A C 1
ATOM 734 O O . PRO A 1 96 ? 4.552 7.669 10.264 1.00 94.62 96 PRO A O 1
ATOM 737 N N . VAL A 1 97 ? 4.265 6.792 8.209 1.00 95.88 97 VAL A N 1
ATOM 738 C CA . VAL A 1 97 ? 2.803 6.662 8.286 1.00 95.88 97 VAL A CA 1
ATOM 739 C C . VAL A 1 97 ? 2.432 5.660 9.377 1.00 95.88 97 VAL A C 1
ATOM 741 O O . VAL A 1 97 ? 1.621 5.974 10.250 1.00 95.88 97 VAL A O 1
ATOM 744 N N . TYR A 1 98 ? 3.075 4.489 9.365 1.00 95.88 98 TYR A N 1
ATOM 745 C CA . TYR A 1 98 ? 2.831 3.420 10.336 1.00 95.88 98 TYR A CA 1
ATOM 746 C C . TYR A 1 98 ? 3.173 3.862 11.759 1.00 95.88 98 TYR A C 1
ATOM 748 O O . TYR A 1 98 ? 2.393 3.653 12.686 1.00 95.88 98 TYR A O 1
ATOM 756 N N . PHE A 1 99 ? 4.301 4.555 11.926 1.00 96.12 99 PHE A N 1
ATOM 757 C CA . PHE A 1 99 ? 4.722 5.120 13.204 1.00 96.12 99 PHE A CA 1
ATOM 758 C C . PHE A 1 99 ? 3.683 6.082 13.793 1.00 96.12 99 PHE A C 1
ATOM 760 O O . PHE A 1 99 ? 3.279 5.931 14.949 1.00 96.12 99 PHE A O 1
ATOM 767 N N . VAL A 1 100 ? 3.247 7.072 13.008 1.00 96.38 100 VAL A N 1
ATOM 768 C CA . VAL A 1 100 ? 2.298 8.089 13.478 1.00 96.38 100 VAL A CA 1
ATOM 769 C C . VAL A 1 100 ? 0.949 7.458 13.799 1.00 96.38 100 VAL A C 1
ATOM 771 O O . VAL A 1 100 ? 0.382 7.751 14.848 1.00 96.38 100 VAL A O 1
ATOM 774 N N . ASN A 1 101 ? 0.451 6.555 12.955 1.00 96.44 101 ASN A N 1
ATOM 775 C CA . ASN A 1 101 ? -0.829 5.895 13.199 1.00 96.44 101 ASN A CA 1
ATOM 776 C C . ASN A 1 101 ? -0.786 4.954 14.408 1.00 96.44 101 ASN A C 1
ATOM 778 O O . ASN A 1 101 ? -1.702 4.990 15.228 1.00 96.44 101 ASN A O 1
ATOM 782 N N . ALA A 1 102 ? 0.305 4.213 14.613 1.00 96.12 102 ALA A N 1
ATOM 783 C CA . ALA A 1 102 ? 0.493 3.423 15.828 1.00 96.12 102 ALA A CA 1
ATOM 784 C C . ALA A 1 102 ? 0.506 4.304 17.094 1.00 96.12 102 ALA A C 1
ATOM 786 O O . ALA A 1 102 ? -0.082 3.932 18.111 1.00 96.12 102 ALA A O 1
ATOM 787 N N . LEU A 1 103 ? 1.119 5.496 17.041 1.00 96.19 103 LEU A N 1
ATOM 788 C CA . LEU A 1 103 ? 1.057 6.461 18.145 1.00 96.19 103 LEU A CA 1
ATOM 789 C C . LEU A 1 103 ? -0.360 6.978 18.386 1.00 96.19 103 LEU A C 1
ATOM 791 O O . LEU A 1 103 ? -0.793 7.028 19.537 1.00 96.19 103 LEU A O 1
ATOM 795 N N . LEU A 1 104 ? -1.077 7.349 17.321 1.00 95.56 104 LEU A N 1
ATOM 796 C CA . LEU A 1 104 ? -2.457 7.820 17.421 1.00 95.56 104 LEU A CA 1
ATOM 797 C C . LEU A 1 104 ? -3.358 6.741 18.023 1.00 95.56 104 LEU A C 1
ATOM 799 O O . LEU A 1 104 ? -4.152 7.037 18.901 1.00 95.56 104 LEU A O 1
ATOM 803 N N . GLN A 1 105 ? -3.176 5.475 17.660 1.00 95.12 105 GLN A N 1
ATOM 804 C CA . GLN A 1 105 ? -3.926 4.364 18.252 1.00 95.12 105 GLN A CA 1
ATOM 805 C C . GLN A 1 105 ? -3.484 4.001 19.685 1.00 95.12 105 GLN A C 1
ATOM 807 O O . GLN A 1 105 ? -4.047 3.094 20.293 1.00 95.12 105 GLN A O 1
ATOM 812 N N . GLY A 1 106 ? -2.476 4.678 20.248 1.00 94.88 106 GLY A N 1
ATOM 813 C CA . GLY A 1 106 ? -1.949 4.396 21.588 1.00 94.88 106 GLY A CA 1
ATOM 814 C C . GLY A 1 106 ? -1.057 3.149 21.669 1.00 94.88 106 GLY A C 1
ATOM 815 O O . GLY A 1 106 ? -0.685 2.720 22.764 1.00 94.88 106 GLY A O 1
ATOM 816 N N . LYS A 1 107 ? -0.661 2.574 20.529 1.00 94.94 107 LYS A N 1
ATOM 817 C CA . LYS A 1 107 ? 0.156 1.357 20.417 1.00 94.94 107 LYS A CA 1
ATOM 818 C C . LYS A 1 107 ? 1.652 1.692 20.472 1.00 94.94 107 LYS A C 1
ATOM 820 O O . LYS A 1 107 ? 2.405 1.469 19.526 1.00 94.94 107 LYS A O 1
ATOM 825 N N . GLY A 1 108 ? 2.111 2.218 21.610 1.00 95.00 108 GLY A N 1
ATOM 826 C CA . GLY A 1 108 ? 3.481 2.737 21.770 1.00 95.00 108 GLY A CA 1
ATOM 827 C C . GLY A 1 108 ? 4.600 1.734 21.443 1.00 95.00 108 GLY A C 1
ATOM 828 O O . GLY A 1 108 ? 5.595 2.110 20.830 1.00 95.00 108 GLY A O 1
ATOM 829 N N . SER A 1 109 ? 4.429 0.450 21.785 1.00 94.62 109 SER A N 1
ATOM 830 C CA . SER A 1 109 ? 5.411 -0.589 21.428 1.00 94.62 109 SER A CA 1
ATOM 831 C C . SER A 1 109 ? 5.527 -0.767 19.916 1.00 94.62 109 SER A C 1
ATOM 833 O O . SER A 1 109 ? 6.636 -0.883 19.406 1.00 94.62 109 SER A O 1
ATOM 835 N N . GLN A 1 110 ? 4.399 -0.771 19.203 1.00 94.81 110 GLN A N 1
ATOM 836 C CA . GLN A 1 110 ? 4.388 -0.919 17.750 1.00 94.81 110 GLN A CA 1
ATOM 837 C C . GLN A 1 110 ? 4.992 0.314 17.081 1.00 94.81 110 GLN A C 1
ATOM 839 O O . GLN A 1 110 ? 5.831 0.172 16.200 1.00 94.81 110 GLN A O 1
ATOM 844 N N . ALA A 1 111 ? 4.669 1.515 17.569 1.00 95.81 111 ALA A N 1
ATOM 845 C CA . ALA A 1 111 ? 5.288 2.746 17.088 1.00 95.81 111 ALA A CA 1
ATOM 846 C C . ALA A 1 111 ? 6.822 2.697 17.215 1.00 95.81 111 ALA A C 1
ATOM 848 O O . ALA A 1 111 ? 7.539 2.983 16.258 1.00 95.81 111 ALA A O 1
ATOM 849 N N . LEU A 1 112 ? 7.349 2.272 18.367 1.00 96.06 112 LEU A N 1
ATOM 850 C CA . LEU A 1 112 ? 8.795 2.111 18.538 1.00 96.06 112 LEU A CA 1
ATOM 851 C C . LEU A 1 112 ? 9.388 1.085 17.563 1.00 96.06 112 LEU A C 1
ATOM 853 O O . LEU A 1 112 ? 10.482 1.315 17.050 1.00 96.06 112 LEU A O 1
ATOM 857 N N . THR A 1 113 ? 8.675 -0.008 17.277 1.00 95.75 113 THR A N 1
ATOM 858 C CA . THR A 1 113 ? 9.090 -0.987 16.266 1.00 95.75 113 THR A CA 1
ATOM 859 C C . THR A 1 113 ? 9.165 -0.366 14.872 1.00 95.75 113 THR A C 1
ATOM 861 O O . THR A 1 113 ? 10.199 -0.512 14.226 1.00 95.75 113 THR A O 1
ATOM 864 N N . GLU A 1 114 ? 8.147 0.370 14.416 1.00 95.88 114 GLU A N 1
ATOM 865 C CA . GLU A 1 114 ? 8.171 1.007 13.085 1.00 95.88 114 GLU A CA 1
ATOM 866 C C . GLU A 1 114 ? 9.266 2.080 12.986 1.00 95.88 114 GLU A C 1
ATOM 868 O O . GLU A 1 114 ? 9.996 2.151 11.996 1.00 95.88 114 GLU A O 1
ATOM 873 N N . ALA A 1 115 ? 9.467 2.870 14.048 1.00 95.81 115 ALA A N 1
ATOM 874 C CA . ALA A 1 115 ? 10.554 3.846 14.107 1.00 95.81 115 ALA A CA 1
ATOM 875 C C . ALA A 1 115 ? 11.937 3.173 14.046 1.00 95.81 115 ALA A C 1
ATOM 877 O O . ALA A 1 115 ? 12.829 3.636 13.331 1.00 95.81 115 ALA A O 1
ATOM 878 N N . ALA A 1 116 ? 12.123 2.065 14.770 1.00 95.81 116 ALA A N 1
ATOM 879 C CA . ALA A 1 116 ? 13.357 1.288 14.724 1.00 95.81 116 ALA A CA 1
ATOM 880 C C . ALA A 1 116 ? 13.583 0.675 13.336 1.00 95.81 116 ALA A C 1
ATOM 882 O O . ALA A 1 116 ? 14.689 0.795 12.804 1.00 95.81 116 ALA A O 1
ATOM 883 N N . ARG A 1 117 ? 12.541 0.090 12.725 1.00 96.44 117 ARG A N 1
ATOM 884 C CA . ARG A 1 117 ? 12.584 -0.443 11.356 1.00 96.44 117 ARG A CA 1
ATOM 885 C C . ARG A 1 117 ? 13.016 0.632 10.367 1.00 96.44 117 ARG A C 1
ATOM 887 O O . ARG A 1 117 ? 13.985 0.414 9.645 1.00 96.44 117 ARG A O 1
ATOM 894 N N . PHE A 1 118 ? 12.386 1.807 10.403 1.00 95.56 118 PHE A N 1
ATOM 895 C CA . PHE A 1 118 ? 12.748 2.931 9.540 1.00 95.56 118 PHE A CA 1
ATOM 896 C C . PHE A 1 118 ? 14.214 3.340 9.705 1.00 95.56 118 PHE A C 1
ATOM 898 O O . PHE A 1 118 ? 14.938 3.465 8.718 1.00 95.56 118 PHE A O 1
ATOM 905 N N . CYS A 1 119 ? 14.685 3.513 10.942 1.00 95.75 119 CYS A N 1
ATOM 906 C CA . CYS A 1 119 ? 16.069 3.902 11.209 1.00 95.75 119 CYS A CA 1
ATOM 907 C C . CYS A 1 119 ? 17.073 2.845 10.727 1.00 95.75 119 CYS A C 1
ATOM 909 O O . CYS A 1 119 ? 18.042 3.185 10.047 1.00 95.75 119 CYS A O 1
ATOM 911 N N . ILE A 1 120 ? 16.849 1.570 11.055 1.00 95.94 120 ILE A N 1
ATOM 912 C CA . ILE A 1 120 ? 17.748 0.462 10.699 1.00 95.94 120 ILE A CA 1
ATOM 913 C C . ILE A 1 120 ? 17.792 0.277 9.180 1.00 95.94 120 ILE A C 1
ATOM 915 O O . ILE A 1 120 ? 18.875 0.264 8.591 1.00 95.94 120 ILE A O 1
ATOM 919 N N . ASN A 1 121 ? 16.628 0.190 8.538 1.00 96.06 121 ASN A N 1
ATOM 920 C CA . ASN A 1 121 ? 16.532 -0.054 7.103 1.00 96.06 121 ASN A CA 1
ATOM 921 C C . ASN A 1 121 ? 17.041 1.152 6.302 1.00 96.06 121 ASN A C 1
ATOM 923 O O . ASN A 1 121 ? 17.751 0.979 5.314 1.00 96.06 121 ASN A O 1
ATOM 927 N N . SER A 1 122 ? 16.796 2.380 6.768 1.00 94.44 122 SER A N 1
ATOM 928 C CA . SER A 1 122 ? 17.319 3.575 6.096 1.00 94.44 122 SER A CA 1
ATOM 929 C C . SER A 1 122 ? 18.840 3.718 6.206 1.00 94.44 122 SER A C 1
ATOM 931 O O . SER A 1 122 ? 19.469 4.216 5.276 1.00 94.44 122 SER A O 1
ATOM 933 N N . THR A 1 123 ? 19.446 3.290 7.319 1.00 94.38 123 THR A N 1
ATOM 934 C CA . THR A 1 123 ? 20.891 3.460 7.561 1.00 94.38 123 THR A CA 1
ATOM 935 C C . THR A 1 123 ? 21.714 2.271 7.076 1.00 94.38 123 THR A C 1
ATOM 937 O O . THR A 1 123 ? 22.572 2.424 6.209 1.00 94.38 123 THR A O 1
ATOM 940 N N . ILE A 1 124 ? 21.455 1.085 7.623 1.00 94.19 124 ILE A N 1
ATOM 941 C CA . ILE A 1 124 ? 22.206 -0.145 7.342 1.00 94.19 124 ILE A CA 1
ATOM 942 C C . ILE A 1 124 ? 21.616 -0.851 6.118 1.00 94.19 124 ILE A C 1
ATOM 944 O O . ILE A 1 124 ? 22.353 -1.398 5.302 1.00 94.19 124 ILE A O 1
ATOM 948 N N . GLY A 1 125 ? 20.293 -0.791 5.951 1.00 91.88 125 GLY A N 1
ATOM 949 C CA . GLY A 1 125 ? 19.566 -1.429 4.852 1.00 91.88 125 GLY A CA 1
ATOM 950 C C . GLY A 1 125 ? 19.597 -0.677 3.518 1.00 91.88 125 GLY A C 1
ATOM 951 O O . GLY A 1 125 ? 18.708 -0.882 2.699 1.00 91.88 125 GLY A O 1
ATOM 952 N N . LEU A 1 126 ? 20.582 0.200 3.286 1.00 94.19 126 LEU A N 1
ATOM 953 C CA . LEU A 1 126 ? 20.733 0.980 2.047 1.00 94.19 126 LEU A CA 1
ATOM 954 C C . LEU A 1 126 ? 19.449 1.746 1.659 1.00 94.19 126 LEU A C 1
ATOM 956 O O . LEU A 1 126 ? 18.857 1.488 0.613 1.00 94.19 126 LEU A O 1
ATOM 960 N N . LEU A 1 127 ? 19.012 2.688 2.506 1.00 92.56 127 LEU A N 1
ATOM 961 C CA . LEU A 1 127 ? 17.781 3.482 2.315 1.00 92.56 127 LEU A CA 1
ATOM 962 C C . LEU A 1 127 ? 16.483 2.654 2.250 1.00 92.56 127 LEU A C 1
ATOM 964 O O . LEU A 1 127 ? 15.465 3.112 1.731 1.00 92.56 127 LEU A O 1
ATOM 968 N N . GLY A 1 128 ? 16.505 1.448 2.809 1.00 92.25 128 GLY A N 1
ATOM 969 C CA . GLY A 1 128 ? 15.374 0.534 2.831 1.00 92.25 128 GLY A CA 1
ATOM 970 C C . GLY A 1 128 ? 15.391 -0.520 1.738 1.00 92.25 128 GLY A C 1
ATOM 971 O O . GLY A 1 128 ? 14.462 -1.304 1.678 1.00 92.25 128 GLY A O 1
ATOM 972 N N . PHE A 1 129 ? 16.427 -0.592 0.901 1.00 96.12 129 PHE A N 1
ATOM 973 C CA . PHE A 1 129 ? 16.543 -1.657 -0.097 1.00 96.12 129 PHE A CA 1
ATOM 974 C C . PHE A 1 129 ? 16.662 -3.054 0.531 1.00 96.12 129 PHE A C 1
ATOM 976 O O . PHE A 1 129 ? 16.154 -4.030 -0.012 1.00 96.12 129 PHE A O 1
ATOM 983 N N . ILE A 1 130 ? 17.296 -3.168 1.695 1.00 96.06 130 ILE A N 1
ATOM 984 C CA . ILE A 1 130 ? 17.420 -4.425 2.442 1.00 96.06 130 ILE A CA 1
ATOM 985 C C . ILE A 1 130 ? 16.619 -4.295 3.742 1.00 96.06 130 ILE A C 1
ATOM 987 O O . ILE A 1 130 ? 16.870 -3.373 4.523 1.00 96.06 130 ILE A O 1
ATOM 991 N N . ASP A 1 131 ? 15.692 -5.225 4.009 1.00 94.75 131 ASP A N 1
ATOM 992 C CA . ASP A 1 131 ? 14.933 -5.269 5.272 1.00 94.75 131 ASP A CA 1
ATOM 993 C C . ASP A 1 131 ? 15.754 -5.919 6.398 1.00 94.75 131 ASP A C 1
ATOM 995 O O . ASP A 1 131 ? 15.451 -7.000 6.903 1.00 94.75 131 ASP A O 1
ATOM 999 N N . VAL A 1 132 ? 16.820 -5.235 6.812 1.00 94.31 132 VAL A N 1
ATOM 1000 C CA . VAL A 1 132 ? 17.705 -5.686 7.896 1.00 94.31 132 VAL A CA 1
ATOM 1001 C C . VAL A 1 132 ? 16.931 -5.828 9.212 1.00 94.31 132 VAL A C 1
ATOM 1003 O O . VAL A 1 132 ? 17.167 -6.767 9.977 1.00 94.31 132 VAL A O 1
ATOM 1006 N N . ALA A 1 133 ? 15.992 -4.918 9.482 1.00 93.00 133 ALA A N 1
ATOM 1007 C CA . ALA A 1 133 ? 15.182 -4.940 10.695 1.00 93.00 133 ALA A CA 1
ATOM 1008 C C . ALA A 1 133 ? 14.296 -6.194 10.785 1.00 93.00 133 ALA A C 1
ATOM 1010 O O . ALA A 1 133 ? 14.226 -6.831 11.840 1.00 93.00 133 ALA A O 1
ATOM 1011 N N . GLY A 1 134 ? 13.648 -6.572 9.681 1.00 92.38 134 GLY A N 1
ATOM 1012 C CA . GLY A 1 134 ? 12.836 -7.784 9.600 1.00 92.38 134 GLY A CA 1
ATOM 1013 C C . GLY A 1 134 ? 13.683 -9.053 9.624 1.00 92.38 134 GLY A C 1
ATOM 1014 O O . GLY A 1 134 ? 13.459 -9.925 10.460 1.00 92.38 134 GLY A O 1
ATOM 1015 N N . GLU A 1 135 ? 14.687 -9.141 8.753 1.00 92.81 135 GLU A N 1
ATOM 1016 C CA . GLU A 1 135 ? 15.442 -10.380 8.532 1.00 92.81 135 GLU A CA 1
ATOM 1017 C C . GLU A 1 135 ? 16.411 -10.722 9.670 1.00 92.81 135 GLU A C 1
ATOM 1019 O O . GLU A 1 135 ? 16.591 -11.892 10.001 1.00 92.81 135 GLU A O 1
ATOM 1024 N N . THR A 1 136 ? 17.039 -9.716 10.289 1.00 93.19 136 THR A N 1
ATOM 1025 C CA . THR A 1 136 ? 18.073 -9.940 11.318 1.00 93.19 136 THR A CA 1
ATOM 1026 C C . THR A 1 136 ? 17.522 -9.814 12.735 1.00 93.19 136 THR A C 1
ATOM 1028 O O . THR A 1 136 ? 17.931 -10.556 13.628 1.00 93.19 136 THR A O 1
ATOM 1031 N N . PHE A 1 137 ? 16.594 -8.880 12.962 1.00 91.88 137 PHE A N 1
ATOM 1032 C CA . PHE A 1 137 ? 16.075 -8.574 14.299 1.00 91.88 137 PHE A CA 1
ATOM 1033 C C . PHE A 1 137 ? 14.641 -9.069 14.527 1.00 91.88 137 PHE A C 1
ATOM 1035 O O . PHE A 1 137 ? 14.093 -8.828 15.602 1.00 91.88 137 PHE A O 1
ATOM 1042 N N . ALA A 1 138 ? 14.041 -9.760 13.548 1.00 93.06 138 ALA A N 1
ATOM 1043 C CA . ALA A 1 138 ? 12.676 -10.292 13.612 1.00 93.06 138 ALA A CA 1
ATOM 1044 C C . ALA A 1 138 ? 11.616 -9.230 13.970 1.00 93.06 138 ALA A C 1
ATOM 1046 O O . ALA A 1 138 ? 10.608 -9.524 14.614 1.00 93.06 138 ALA A O 1
ATOM 1047 N N . MET A 1 139 ? 11.842 -7.975 13.568 1.00 92.81 139 MET A N 1
ATOM 1048 C CA . MET A 1 139 ? 10.906 -6.881 13.819 1.00 92.81 139 MET A CA 1
ATOM 1049 C C . MET A 1 139 ? 9.781 -6.922 12.788 1.00 92.81 139 MET A C 1
ATOM 1051 O O . MET A 1 139 ? 9.996 -6.555 11.638 1.00 92.81 139 MET A O 1
ATOM 1055 N N . THR A 1 140 ? 8.576 -7.331 13.171 1.00 92.19 140 THR A N 1
ATOM 1056 C CA . THR A 1 140 ? 7.416 -7.344 12.267 1.00 92.19 140 THR A CA 1
ATOM 1057 C C . THR A 1 140 ? 6.757 -5.967 12.195 1.00 92.19 140 THR A C 1
ATOM 1059 O O . THR A 1 140 ? 6.444 -5.382 13.231 1.00 92.19 140 THR A O 1
ATOM 1062 N N . SER A 1 141 ? 6.521 -5.465 10.980 1.00 90.38 141 SER A N 1
ATOM 1063 C CA . SER A 1 141 ? 5.726 -4.249 10.761 1.00 90.38 141 SER A CA 1
ATOM 1064 C C . SER A 1 141 ? 4.236 -4.561 10.904 1.00 90.38 141 SER A C 1
ATOM 1066 O O . SER A 1 141 ? 3.762 -5.565 10.371 1.00 90.38 141 SER A O 1
ATOM 1068 N N . ASN A 1 142 ? 3.505 -3.697 11.601 1.00 88.06 142 ASN A N 1
ATOM 1069 C CA . ASN A 1 142 ?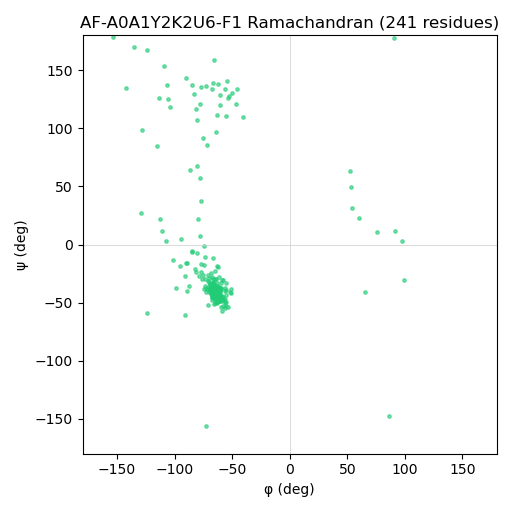 2.058 -3.784 11.795 1.00 88.06 142 ASN A CA 1
ATOM 1070 C C . ASN A 1 142 ? 1.291 -3.057 10.678 1.00 88.06 142 ASN A C 1
ATOM 1072 O O . ASN A 1 142 ? 0.114 -3.341 10.477 1.00 88.06 142 ASN A O 1
ATOM 1076 N N . ARG A 1 143 ? 1.972 -2.190 9.905 1.00 93.00 143 ARG A N 1
ATOM 1077 C CA . ARG A 1 143 ? 1.417 -1.468 8.742 1.00 93.00 143 ARG A CA 1
ATOM 1078 C C . ARG A 1 143 ? 0.126 -0.703 9.084 1.00 93.00 143 ARG A C 1
ATOM 1080 O O . ARG A 1 143 ? -0.891 -0.830 8.402 1.00 93.00 143 ARG A O 1
ATOM 10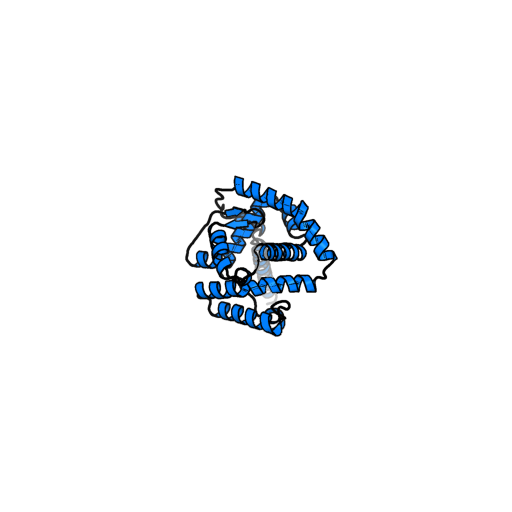87 N N . GLU A 1 144 ? 0.174 0.062 10.171 1.00 94.62 144 GLU A N 1
ATOM 1088 C CA . GLU A 1 144 ? -0.942 0.874 10.676 1.00 94.62 144 GLU A CA 1
ATOM 1089 C C . GLU A 1 144 ? -1.192 2.105 9.792 1.00 94.62 144 GLU A C 1
ATOM 1091 O O . GLU A 1 144 ? -0.265 2.816 9.427 1.00 94.62 144 GLU A O 1
ATOM 1096 N N . ASP A 1 145 ? -2.441 2.425 9.475 1.00 94.88 145 ASP A N 1
ATOM 1097 C CA . ASP A 1 145 ? -2.772 3.572 8.619 1.00 94.88 145 ASP A CA 1
ATOM 1098 C C . ASP A 1 145 ? -3.933 4.391 9.196 1.00 94.88 145 ASP A C 1
ATOM 1100 O O . ASP A 1 145 ? -4.585 3.978 10.163 1.00 94.88 145 ASP A O 1
ATOM 1104 N N . LEU A 1 146 ? -4.198 5.573 8.634 1.00 94.81 146 LEU A N 1
ATOM 1105 C CA . LEU A 1 146 ? -5.197 6.477 9.202 1.00 94.81 146 LEU A CA 1
ATOM 1106 C C . LEU A 1 146 ? -6.616 5.924 9.076 1.00 94.81 146 LEU A C 1
ATOM 1108 O O . LEU A 1 146 ? -7.455 6.199 9.934 1.00 94.81 146 LEU A O 1
ATOM 1112 N N . GLY A 1 147 ? -6.891 5.097 8.067 1.00 93.69 147 GLY A N 1
ATOM 1113 C CA . GLY A 1 147 ? -8.158 4.377 7.965 1.00 93.69 147 GLY A CA 1
ATOM 1114 C C . GLY A 1 147 ? -8.380 3.447 9.161 1.00 93.69 147 GLY A C 1
ATOM 1115 O O . GLY A 1 147 ? -9.467 3.450 9.745 1.00 93.69 147 GLY A O 1
ATOM 1116 N N . GLN A 1 148 ? -7.342 2.717 9.578 1.00 94.38 148 GLN A N 1
ATOM 1117 C CA . GLN A 1 148 ? -7.375 1.867 10.775 1.00 94.38 148 GLN A CA 1
ATOM 1118 C C . GLN A 1 148 ? -7.550 2.703 12.043 1.00 94.38 148 GLN A C 1
ATOM 1120 O O . GLN A 1 148 ? -8.451 2.433 12.839 1.00 94.38 148 GLN A O 1
ATOM 1125 N N . THR A 1 149 ? -6.768 3.778 12.176 1.00 94.31 149 THR A N 1
ATOM 1126 C CA . THR A 1 149 ? -6.842 4.712 13.306 1.00 94.31 149 THR A CA 1
ATOM 1127 C C . THR A 1 149 ? -8.253 5.271 13.477 1.00 94.31 149 THR A C 1
ATOM 1129 O O . THR A 1 149 ? -8.823 5.200 14.564 1.00 94.31 149 THR A O 1
ATOM 1132 N N . LEU A 1 150 ? -8.871 5.764 12.400 1.00 94.19 150 LEU A N 1
ATOM 1133 C CA . LEU A 1 150 ? -10.256 6.241 12.422 1.00 94.19 150 LEU A CA 1
ATOM 1134 C C . LEU A 1 150 ? -11.237 5.131 12.833 1.00 94.19 150 LEU A C 1
ATOM 1136 O O . LEU A 1 150 ? -12.182 5.398 13.575 1.00 94.19 150 LEU A O 1
ATOM 1140 N N . GLY A 1 151 ? -10.995 3.893 12.393 1.00 92.44 151 GLY A N 1
ATOM 1141 C CA . GLY A 1 151 ? -11.763 2.717 12.804 1.00 92.44 151 GLY A CA 1
ATOM 1142 C C . GLY A 1 151 ? -11.705 2.471 14.314 1.00 92.44 151 GLY A C 1
ATOM 1143 O O . GLY A 1 151 ? -12.752 2.310 14.940 1.00 92.44 151 GLY A O 1
ATOM 1144 N N . VAL A 1 152 ? -10.509 2.527 14.909 1.00 92.94 152 VAL A N 1
ATOM 1145 C CA . VAL A 1 152 ? -10.297 2.383 16.364 1.00 92.94 152 VAL A CA 1
ATOM 1146 C C . VAL A 1 152 ? -11.016 3.486 17.149 1.00 92.94 152 VAL A C 1
ATOM 1148 O O . VAL A 1 152 ? -11.599 3.228 18.200 1.00 92.94 152 VAL A O 1
ATOM 1151 N N . TYR A 1 153 ? -11.052 4.708 16.612 1.00 92.25 153 TYR A N 1
ATOM 1152 C CA . TYR A 1 153 ? -11.771 5.840 17.207 1.00 92.25 153 TYR A CA 1
ATOM 1153 C C . TYR A 1 153 ? -13.293 5.828 16.981 1.00 92.25 153 TYR A C 1
ATOM 1155 O O . TYR A 1 153 ? -13.980 6.781 17.352 1.00 92.25 153 TYR A O 1
ATOM 1163 N N . GLY A 1 154 ? -13.844 4.755 16.409 1.00 88.75 154 GLY A N 1
ATOM 1164 C CA . GLY A 1 154 ? -15.287 4.565 16.280 1.00 88.75 154 GLY A CA 1
ATOM 1165 C C . GLY A 1 154 ? -15.893 5.094 14.980 1.00 88.75 154 GLY A C 1
ATOM 1166 O O . GLY A 1 154 ? -17.119 5.131 14.863 1.00 88.75 154 GLY A O 1
ATOM 1167 N N . VAL A 1 155 ? -15.079 5.458 13.979 1.00 87.19 155 VAL A N 1
ATOM 1168 C CA . VAL A 1 155 ? -15.567 5.620 12.599 1.00 87.19 155 VAL A CA 1
ATOM 1169 C C . VAL A 1 155 ? -15.853 4.221 12.041 1.00 87.19 155 VAL A C 1
ATOM 1171 O O . VAL A 1 155 ? -14.988 3.562 11.454 1.00 87.19 155 VAL A O 1
ATOM 1174 N N . GLY A 1 156 ? -17.071 3.754 12.326 1.00 72.38 156 GLY A N 1
ATOM 1175 C CA . GLY A 1 156 ? -17.573 2.422 11.999 1.00 72.38 156 GLY A CA 1
ATOM 1176 C C . GLY A 1 156 ? -17.867 2.209 10.512 1.00 72.38 156 GLY A C 1
ATOM 1177 O O . GLY A 1 156 ? -17.293 2.876 9.645 1.00 72.38 156 GLY A O 1
ATOM 1178 N N . ASP A 1 157 ? -18.753 1.245 10.239 1.00 72.75 157 ASP A N 1
ATOM 1179 C CA . ASP A 1 157 ? -19.097 0.748 8.902 1.00 72.75 157 ASP A CA 1
ATOM 1180 C C . ASP A 1 157 ? -19.196 1.869 7.868 1.00 72.75 157 ASP A C 1
ATOM 1182 O O . ASP A 1 157 ? -20.090 2.717 7.882 1.00 72.75 157 ASP A O 1
ATOM 1186 N N . SER A 1 158 ? -18.219 1.871 6.968 1.00 83.88 158 SER A N 1
ATOM 1187 C CA . SER A 1 158 ? -18.110 2.838 5.890 1.00 83.88 158 SER A CA 1
ATOM 1188 C C . SER A 1 158 ? -18.484 2.156 4.581 1.00 83.88 158 SER A C 1
ATOM 1190 O O . SER A 1 158 ? -18.030 1.033 4.351 1.00 83.88 158 SER A O 1
ATOM 1192 N N . PRO A 1 159 ? -19.270 2.814 3.707 1.00 89.12 159 PRO A N 1
ATOM 1193 C CA . PRO A 1 159 ? -19.623 2.262 2.409 1.00 89.12 159 PRO A CA 1
ATOM 1194 C C . PRO A 1 159 ? -18.385 1.774 1.661 1.00 89.12 159 PRO A C 1
ATOM 1196 O O . PRO A 1 159 ? -17.383 2.493 1.561 1.00 89.12 159 PRO A O 1
ATOM 1199 N N . TYR A 1 160 ? -18.476 0.545 1.157 1.00 91.31 160 TYR A N 1
ATOM 1200 C CA . TYR A 1 160 ? -17.462 -0.031 0.292 1.00 91.31 160 TYR A CA 1
ATOM 1201 C C . TYR A 1 160 ? -17.422 0.728 -1.033 1.00 91.31 160 TYR A C 1
ATOM 1203 O O . TYR A 1 160 ? -18.458 1.100 -1.592 1.00 91.31 160 TYR A O 1
ATOM 1211 N N . LEU A 1 161 ? -16.214 0.970 -1.526 1.00 92.94 161 LEU A N 1
ATOM 1212 C CA . LEU A 1 161 ? -15.984 1.723 -2.743 1.00 92.94 161 LEU A CA 1
ATOM 1213 C C . LEU A 1 161 ? -14.821 1.118 -3.520 1.00 92.94 161 LEU A C 1
ATOM 1215 O O . LEU A 1 161 ? -13.762 0.853 -2.958 1.00 92.94 161 LEU A O 1
ATOM 1219 N N . VAL A 1 162 ? -14.993 0.952 -4.827 1.00 94.75 162 VAL A N 1
ATOM 1220 C CA . VAL A 1 162 ? -13.906 0.576 -5.733 1.00 94.75 162 VAL A CA 1
ATOM 1221 C C . VAL A 1 162 ? -13.470 1.805 -6.515 1.00 94.75 162 VAL A C 1
ATOM 1223 O O . VAL A 1 162 ? -14.242 2.389 -7.280 1.00 94.75 162 VAL A O 1
ATOM 1226 N N . TRP A 1 163 ? -12.211 2.186 -6.331 1.00 93.62 163 TRP A N 1
ATOM 1227 C CA . TRP A 1 163 ? -11.575 3.254 -7.089 1.00 93.62 163 TRP A CA 1
ATOM 1228 C C . TRP A 1 163 ? -10.913 2.698 -8.354 1.00 93.62 163 TRP A C 1
ATOM 1230 O O . TRP A 1 163 ? -10.327 1.607 -8.318 1.00 93.62 163 TRP A O 1
ATOM 1240 N N . PRO A 1 164 ? -10.945 3.441 -9.474 1.00 88.69 164 PRO A N 1
ATOM 1241 C CA . PRO A 1 164 ? -10.166 3.079 -10.645 1.00 88.69 164 PRO A CA 1
ATOM 1242 C C . PRO A 1 164 ? -8.676 3.114 -10.284 1.00 88.69 164 PRO A C 1
ATOM 1244 O O . PRO A 1 164 ? -8.226 4.025 -9.588 1.00 88.69 164 PRO A O 1
ATOM 1247 N N . LEU A 1 165 ? -7.919 2.123 -10.756 1.00 85.44 165 LEU A N 1
ATOM 1248 C CA . LEU A 1 165 ? -6.492 1.878 -10.498 1.00 85.44 165 LEU A CA 1
ATOM 1249 C C . LEU A 1 165 ? -6.126 1.524 -9.048 1.00 85.44 165 LEU A C 1
ATOM 1251 O O . LEU A 1 165 ? -5.295 0.647 -8.841 1.00 85.44 165 LEU A O 1
ATOM 1255 N N . LEU A 1 166 ? -6.726 2.181 -8.054 1.00 85.69 166 LEU A N 1
ATOM 1256 C CA . LEU A 1 166 ? -6.422 1.962 -6.636 1.00 85.69 166 LEU A CA 1
ATOM 1257 C C . LEU A 1 166 ? -7.089 0.699 -6.071 1.00 85.69 166 LEU A C 1
ATOM 1259 O O . LEU A 1 166 ? -6.565 0.102 -5.136 1.00 85.69 166 LEU A O 1
ATOM 1263 N N . GLY A 1 167 ? -8.219 0.273 -6.645 1.00 91.31 167 GLY A N 1
ATOM 1264 C CA . GLY A 1 167 ? -8.903 -0.953 -6.246 1.00 91.31 167 GLY A CA 1
ATOM 1265 C C . GLY A 1 167 ? -9.880 -0.769 -5.083 1.00 91.31 167 GLY A C 1
ATOM 1266 O O . GLY A 1 167 ? -10.564 0.249 -4.981 1.00 91.31 167 GLY A O 1
ATOM 1267 N N . ALA A 1 168 ? -10.001 -1.811 -4.262 1.00 92.44 168 ALA A N 1
ATOM 1268 C CA . ALA A 1 168 ? -10.947 -1.905 -3.153 1.00 92.44 168 ALA A CA 1
ATOM 1269 C C . ALA A 1 168 ? -10.616 -0.917 -2.020 1.00 92.44 168 ALA A C 1
ATOM 1271 O O . ALA A 1 168 ? -9.471 -0.821 -1.582 1.00 92.44 168 ALA A O 1
ATOM 1272 N N . SER A 1 169 ? -11.626 -0.205 -1.523 1.00 93.25 169 SER A N 1
ATOM 1273 C CA . SER A 1 169 ? -11.510 0.752 -0.423 1.00 93.25 169 SER A CA 1
ATOM 1274 C C . SER A 1 169 ? -12.837 0.903 0.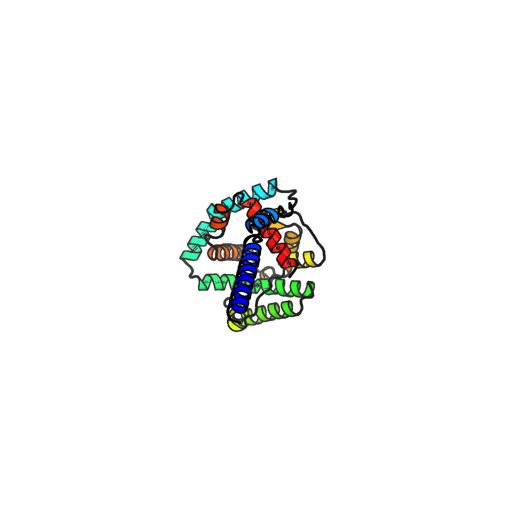338 1.00 93.25 169 SER A C 1
ATOM 1276 O O . SER A 1 169 ? -13.859 0.317 -0.021 1.00 93.25 169 SER A O 1
ATOM 1278 N N . THR A 1 170 ? -12.842 1.723 1.386 1.00 92.56 170 THR A N 1
ATOM 1279 C CA . THR A 1 170 ? -14.062 2.283 1.990 1.00 92.56 170 THR A CA 1
ATOM 1280 C C . THR A 1 170 ? -13.982 3.807 2.004 1.00 92.56 170 THR A C 1
ATOM 1282 O O . THR A 1 170 ? -12.905 4.378 1.809 1.00 92.56 170 THR A O 1
ATOM 1285 N N . LEU A 1 171 ? -15.094 4.502 2.269 1.00 91.06 171 LEU A N 1
ATOM 1286 C CA . LEU A 1 171 ? -15.054 5.963 2.444 1.00 91.06 171 LEU A CA 1
ATOM 1287 C C . LEU A 1 171 ? -14.063 6.396 3.538 1.00 91.06 171 LEU A C 1
ATOM 1289 O O . LEU A 1 171 ? -13.281 7.320 3.317 1.00 91.06 171 LEU A O 1
ATOM 1293 N N . ARG A 1 172 ? -14.040 5.700 4.682 1.00 93.50 172 ARG A N 1
ATOM 1294 C CA . ARG A 1 172 ? -13.069 5.952 5.756 1.00 93.50 172 ARG A CA 1
ATOM 1295 C C . ARG A 1 172 ? -11.643 5.714 5.285 1.00 93.50 172 ARG A C 1
ATOM 1297 O O . ARG A 1 172 ? -10.794 6.568 5.504 1.00 93.50 172 ARG A O 1
ATOM 1304 N N . ASP A 1 173 ? -11.381 4.584 4.634 1.00 92.81 173 ASP A N 1
ATOM 1305 C CA . ASP A 1 173 ? -10.031 4.248 4.173 1.00 92.81 173 ASP A CA 1
ATOM 1306 C C . ASP A 1 173 ? -9.555 5.201 3.063 1.00 92.81 173 ASP A C 1
ATOM 1308 O O . ASP A 1 173 ? -8.372 5.513 2.987 1.00 92.81 173 ASP A O 1
ATOM 1312 N N . THR A 1 174 ? -10.469 5.747 2.255 1.00 92.56 174 THR A N 1
ATOM 1313 C CA . THR A 1 174 ? -10.152 6.786 1.260 1.00 92.56 174 THR A CA 1
ATOM 1314 C C . THR A 1 174 ? -9.727 8.091 1.932 1.00 92.56 174 THR A C 1
ATOM 1316 O O . THR A 1 174 ? -8.734 8.697 1.535 1.00 92.56 174 THR A O 1
ATOM 1319 N N . VAL A 1 175 ? -10.459 8.531 2.961 1.00 92.81 175 VAL A N 1
ATOM 1320 C CA . VAL A 1 175 ? -10.067 9.702 3.762 1.00 92.81 175 VAL A CA 1
ATOM 1321 C C . VAL A 1 175 ? -8.743 9.435 4.482 1.00 92.81 175 VAL A C 1
ATOM 1323 O O . VAL A 1 175 ? -7.881 10.313 4.512 1.00 92.81 175 VAL A O 1
ATOM 1326 N N . GLY A 1 176 ? -8.563 8.211 4.987 1.00 92.75 176 GLY A N 1
ATOM 1327 C CA . GLY A 1 176 ? -7.316 7.722 5.565 1.00 92.75 176 GLY A CA 1
ATOM 1328 C C . GLY A 1 176 ? -6.142 7.900 4.608 1.00 92.75 176 GLY A C 1
ATOM 1329 O O . GLY A 1 176 ? -5.195 8.604 4.935 1.00 92.75 176 GLY A O 1
ATOM 1330 N N . LEU A 1 177 ? -6.274 7.398 3.379 1.00 91.31 177 LEU A N 1
ATOM 1331 C CA . LEU A 1 177 ? -5.257 7.500 2.332 1.00 91.31 177 LEU A CA 1
ATOM 1332 C C . LEU A 1 177 ? -4.854 8.951 2.031 1.00 91.31 177 LEU A C 1
ATOM 1334 O O . LEU A 1 177 ? -3.672 9.234 1.838 1.00 91.31 177 LEU A O 1
ATOM 1338 N N . VAL A 1 178 ? -5.813 9.884 2.008 1.00 91.38 178 VAL A N 1
ATOM 1339 C CA . VAL A 1 178 ? -5.515 11.315 1.819 1.00 91.38 178 VAL A CA 1
ATOM 1340 C C . VAL A 1 178 ? -4.741 11.880 3.009 1.00 91.38 178 VAL A C 1
ATOM 1342 O O . VAL A 1 178 ? -3.794 12.636 2.809 1.00 91.38 178 VAL A O 1
ATOM 1345 N N . GLY A 1 179 ? -5.115 11.518 4.237 1.00 91.81 179 GLY A N 1
ATOM 1346 C CA . GLY A 1 179 ? -4.389 11.941 5.435 1.00 91.81 179 GLY A CA 1
ATOM 1347 C C . GLY A 1 179 ? -2.977 11.354 5.505 1.00 91.81 179 GLY A C 1
ATOM 1348 O O . GLY A 1 179 ? -2.018 12.082 5.750 1.00 91.81 179 GLY A O 1
ATOM 1349 N N . ASP A 1 180 ? -2.833 10.068 5.194 1.00 92.50 180 ASP A N 1
ATOM 1350 C CA . ASP A 1 180 ? -1.550 9.366 5.164 1.00 92.50 180 ASP A CA 1
ATOM 1351 C C . ASP A 1 180 ? -0.608 9.925 4.090 1.00 92.50 180 ASP A C 1
ATOM 1353 O O . ASP A 1 180 ? 0.608 9.946 4.283 1.00 92.50 180 ASP A O 1
ATOM 1357 N N . ALA A 1 181 ? -1.141 10.468 2.990 1.00 88.81 181 ALA A N 1
ATOM 1358 C CA . ALA A 1 181 ? -0.331 11.150 1.982 1.00 88.81 181 ALA A CA 1
ATOM 1359 C C . ALA A 1 181 ? 0.452 12.345 2.565 1.00 88.81 181 ALA A C 1
ATOM 1361 O O . ALA A 1 181 ? 1.569 12.613 2.120 1.00 88.81 181 ALA A O 1
ATOM 1362 N N . PHE A 1 182 ? -0.063 13.022 3.599 1.00 89.88 182 PHE A N 1
ATOM 1363 C CA . PHE A 1 182 ? 0.675 14.077 4.307 1.00 89.88 182 PHE A CA 1
ATOM 1364 C C . PHE A 1 182 ? 1.786 13.539 5.214 1.00 89.88 182 PHE A C 1
ATOM 1366 O O . PHE A 1 182 ? 2.596 14.314 5.709 1.00 89.88 182 PHE A O 1
ATOM 1373 N N . LEU A 1 183 ? 1.858 12.238 5.460 1.00 89.62 183 LEU A N 1
ATOM 1374 C CA . LEU A 1 183 ? 2.908 11.639 6.284 1.00 89.62 183 LEU A CA 1
ATOM 1375 C C . LEU A 1 183 ? 4.001 10.980 5.438 1.00 89.62 183 LEU A C 1
ATOM 1377 O O . LEU A 1 183 ? 5.083 10.690 5.944 1.00 89.62 183 LEU A O 1
ATOM 1381 N N . GLN A 1 184 ? 3.750 10.786 4.144 1.00 86.50 184 GLN A N 1
ATOM 1382 C CA . GLN A 1 184 ? 4.712 10.191 3.227 1.00 86.50 184 GLN A CA 1
ATOM 1383 C C . GLN A 1 184 ? 5.792 11.204 2.807 1.00 86.50 184 GLN A C 1
ATOM 1385 O O . GLN A 1 184 ? 5.471 12.208 2.162 1.00 86.50 184 GLN A O 1
ATOM 1390 N N . PRO A 1 185 ? 7.086 10.931 3.067 1.00 84.69 185 PRO A N 1
ATOM 1391 C CA . PRO A 1 185 ? 8.183 11.827 2.698 1.00 84.69 185 PRO A CA 1
ATOM 1392 C C . PRO A 1 185 ? 8.254 12.141 1.199 1.00 84.69 185 PRO A C 1
ATOM 1394 O O . PRO A 1 185 ? 8.645 13.243 0.828 1.00 84.69 185 PRO A O 1
ATOM 1397 N N . ILE A 1 186 ? 7.827 11.211 0.333 1.00 83.50 186 ILE A N 1
ATOM 1398 C CA . ILE A 1 186 ? 7.844 11.373 -1.133 1.00 83.50 186 ILE A CA 1
ATOM 1399 C C . ILE A 1 186 ? 6.961 12.530 -1.631 1.00 83.50 186 ILE A C 1
ATOM 1401 O O . ILE A 1 186 ? 7.146 13.029 -2.741 1.00 83.50 186 ILE A O 1
ATOM 1405 N N . ASN A 1 187 ? 6.004 12.976 -0.811 1.00 84.69 187 ASN A N 1
ATOM 1406 C CA . ASN A 1 187 ? 5.125 14.092 -1.145 1.00 84.69 187 ASN A CA 1
ATOM 1407 C C . ASN A 1 187 ? 5.732 15.461 -0.804 1.00 84.69 187 ASN A C 1
ATOM 1409 O O . ASN A 1 187 ? 5.163 16.489 -1.187 1.00 84.69 187 ASN A O 1
ATOM 1413 N N . TYR A 1 188 ? 6.899 15.483 -0.160 1.00 83.31 188 TYR A N 1
ATOM 1414 C CA . TYR A 1 188 ? 7.600 16.691 0.256 1.00 83.31 188 TYR A CA 1
ATOM 1415 C C . TYR A 1 188 ? 8.872 16.939 -0.568 1.00 83.31 188 TYR A C 1
ATOM 1417 O O . TYR A 1 188 ? 9.483 16.021 -1.111 1.00 83.31 188 TYR A O 1
ATOM 1425 N N . GLY A 1 189 ? 9.270 18.212 -0.656 1.00 80.69 189 GLY A N 1
ATOM 1426 C CA . GLY A 1 189 ? 10.428 18.675 -1.427 1.00 80.69 189 GLY A CA 1
ATOM 1427 C C . GLY A 1 189 ? 10.111 19.057 -2.878 1.00 80.69 189 GLY A C 1
ATOM 1428 O O . GLY A 1 189 ? 8.982 18.906 -3.353 1.00 80.69 189 GLY A O 1
ATOM 1429 N N . ASP A 1 190 ? 11.138 19.527 -3.591 1.00 83.44 190 ASP A N 1
ATOM 1430 C CA . ASP A 1 190 ? 11.075 19.973 -4.995 1.00 83.44 190 ASP A CA 1
ATOM 1431 C C . ASP A 1 190 ? 11.036 18.793 -5.990 1.00 83.44 190 ASP A C 1
ATOM 1433 O O . ASP A 1 190 ? 11.648 18.813 -7.057 1.00 83.44 190 ASP A O 1
ATOM 1437 N N . ILE A 1 191 ? 10.329 17.720 -5.629 1.00 82.94 191 ILE A N 1
ATOM 1438 C CA . ILE A 1 191 ? 10.103 16.572 -6.506 1.00 82.94 191 ILE A CA 1
ATOM 1439 C C . ILE A 1 191 ? 8.954 16.921 -7.447 1.00 82.94 191 ILE A C 1
ATOM 1441 O O . ILE A 1 191 ? 7.814 17.094 -7.002 1.00 82.94 191 ILE A O 1
ATOM 1445 N N . GLU A 1 192 ? 9.250 16.977 -8.744 1.00 88.62 192 GLU A N 1
ATOM 1446 C CA . GLU A 1 192 ? 8.268 17.206 -9.803 1.00 88.62 192 GLU A CA 1
ATOM 1447 C C . GLU A 1 192 ? 7.110 16.196 -9.728 1.00 88.62 192 GLU A C 1
ATOM 1449 O O . GLU A 1 192 ? 7.312 15.003 -9.483 1.00 88.62 192 GLU A O 1
ATOM 1454 N N . THR A 1 193 ? 5.882 16.656 -9.980 1.00 87.19 193 THR A N 1
ATOM 1455 C CA . THR A 1 193 ? 4.677 15.812 -9.979 1.00 87.19 193 THR A CA 1
ATOM 1456 C C . THR A 1 193 ? 4.837 14.573 -10.857 1.00 87.19 193 THR A C 1
ATOM 1458 O O . THR A 1 193 ? 4.446 13.480 -10.449 1.00 87.19 193 THR A O 1
ATOM 1461 N N . TRP A 1 194 ? 5.451 14.716 -12.034 1.00 88.56 194 TRP A N 1
ATOM 1462 C CA . TRP A 1 194 ? 5.645 13.600 -12.956 1.00 88.56 194 TRP A CA 1
ATOM 1463 C C . TRP A 1 194 ? 6.594 12.533 -12.402 1.00 88.56 194 TRP A C 1
ATOM 1465 O O . TRP A 1 194 ? 6.356 11.339 -12.577 1.00 88.56 194 TRP A O 1
ATOM 1475 N N . THR A 1 195 ? 7.606 12.943 -11.637 1.00 89.12 195 THR A N 1
ATOM 1476 C CA . THR A 1 195 ? 8.508 12.029 -10.928 1.00 89.12 195 THR A CA 1
ATOM 1477 C C . THR A 1 195 ? 7.768 11.230 -9.857 1.00 89.12 195 THR A C 1
ATOM 1479 O O . THR A 1 195 ? 7.993 10.028 -9.733 1.00 89.12 195 THR A O 1
ATOM 1482 N N . ARG A 1 196 ? 6.830 11.848 -9.126 1.00 88.25 196 ARG A N 1
ATOM 1483 C CA . ARG A 1 196 ? 6.013 11.148 -8.112 1.00 88.25 196 ARG A CA 1
ATOM 1484 C C . ARG A 1 196 ? 5.083 10.120 -8.748 1.00 88.25 196 ARG A C 1
ATOM 1486 O O . ARG A 1 196 ? 5.010 8.983 -8.290 1.00 88.25 196 ARG A O 1
ATOM 1493 N N . VAL A 1 197 ? 4.411 10.505 -9.835 1.00 89.12 197 VAL A N 1
ATOM 1494 C CA . VAL A 1 197 ? 3.554 9.595 -10.612 1.00 89.12 197 VAL A CA 1
ATOM 1495 C C . VAL A 1 197 ? 4.377 8.441 -11.184 1.00 89.12 197 VAL A C 1
ATOM 1497 O O . VAL A 1 197 ? 3.949 7.290 -11.113 1.00 89.12 197 VAL A O 1
ATOM 1500 N N . GLY A 1 198 ? 5.579 8.726 -11.693 1.00 93.12 198 GLY A N 1
ATOM 1501 C CA . GLY A 1 198 ? 6.523 7.712 -12.157 1.00 93.12 198 GLY A CA 1
ATOM 1502 C C . GLY A 1 198 ? 6.924 6.739 -11.048 1.00 93.12 198 GLY A C 1
ATOM 1503 O O . GLY A 1 198 ? 6.810 5.531 -11.236 1.00 93.12 198 GLY A O 1
ATOM 1504 N N . ALA A 1 199 ? 7.307 7.247 -9.873 1.00 92.00 199 ALA A N 1
ATOM 1505 C CA . ALA A 1 199 ? 7.663 6.423 -8.719 1.00 92.00 199 ALA A CA 1
ATOM 1506 C C . ALA A 1 199 ? 6.502 5.515 -8.284 1.00 92.00 199 ALA A C 1
ATOM 1508 O O . ALA A 1 199 ? 6.690 4.309 -8.150 1.00 92.00 199 ALA A O 1
ATOM 1509 N N . ARG A 1 200 ? 5.285 6.063 -8.174 1.00 90.69 200 ARG A N 1
ATOM 1510 C CA . ARG A 1 200 ? 4.083 5.279 -7.850 1.00 90.69 200 ARG A CA 1
ATOM 1511 C C . ARG A 1 200 ? 3.762 4.233 -8.919 1.00 90.69 200 ARG A C 1
ATOM 1513 O O . ARG A 1 200 ? 3.320 3.136 -8.601 1.00 90.69 200 ARG A O 1
ATOM 1520 N N . SER A 1 201 ? 3.998 4.550 -10.191 1.00 93.50 201 SER A N 1
ATOM 1521 C CA . SER A 1 201 ? 3.813 3.593 -11.288 1.00 93.50 201 SER A CA 1
ATOM 1522 C C . SER A 1 201 ? 4.814 2.440 -11.197 1.00 93.50 201 SER A C 1
ATOM 1524 O O . SER A 1 201 ? 4.435 1.286 -11.385 1.00 93.50 201 SER A O 1
ATOM 1526 N N . VAL A 1 202 ? 6.076 2.737 -10.868 1.00 95.44 202 VAL A N 1
ATOM 1527 C CA . VAL A 1 202 ? 7.114 1.722 -10.631 1.00 95.44 202 VAL A CA 1
ATOM 1528 C C . VAL A 1 202 ? 6.747 0.842 -9.444 1.00 95.44 202 VAL A C 1
ATOM 1530 O O . VAL A 1 202 ? 6.841 -0.375 -9.563 1.00 95.44 202 VAL A O 1
ATOM 1533 N N . GLU A 1 203 ? 6.285 1.432 -8.341 1.00 94.81 203 GLU A N 1
ATOM 1534 C CA . GLU A 1 203 ? 5.802 0.699 -7.168 1.00 94.81 203 GLU A CA 1
ATOM 1535 C C . GLU A 1 203 ? 4.697 -0.290 -7.558 1.00 94.81 203 GLU A C 1
ATOM 1537 O O . GLU A 1 203 ? 4.844 -1.484 -7.323 1.00 94.81 203 GLU A O 1
ATOM 1542 N N . ILE A 1 204 ? 3.648 0.169 -8.254 1.00 94.88 204 ILE A N 1
ATOM 1543 C CA . ILE A 1 204 ? 2.523 -0.677 -8.690 1.00 94.88 204 ILE A CA 1
ATOM 1544 C C . ILE A 1 204 ? 2.996 -1.825 -9.596 1.00 94.88 204 ILE A C 1
ATOM 1546 O O . ILE A 1 204 ? 2.589 -2.978 -9.416 1.00 94.88 204 ILE A O 1
ATOM 1550 N N . VAL A 1 205 ? 3.867 -1.534 -10.569 1.00 96.94 205 VAL A N 1
ATOM 1551 C CA . VAL A 1 205 ? 4.409 -2.549 -11.488 1.00 96.94 205 VAL A CA 1
ATOM 1552 C C . VAL A 1 205 ? 5.260 -3.571 -10.736 1.00 96.94 205 VAL A C 1
ATOM 1554 O O . VAL A 1 205 ? 5.097 -4.775 -10.963 1.00 96.94 205 VAL A O 1
ATOM 1557 N N . ASN A 1 206 ? 6.136 -3.108 -9.841 1.00 97.75 206 ASN A N 1
ATOM 1558 C CA . ASN A 1 206 ? 7.006 -3.949 -9.026 1.00 97.75 206 ASN A CA 1
ATOM 1559 C C . ASN A 1 206 ? 6.188 -4.857 -8.101 1.00 97.75 206 ASN A C 1
ATOM 1561 O O . ASN A 1 206 ? 6.368 -6.074 -8.106 1.00 97.75 206 ASN A O 1
ATOM 1565 N N . ASP A 1 207 ? 5.221 -4.291 -7.391 1.00 96.00 207 ASP A N 1
ATOM 1566 C CA . ASP A 1 207 ? 4.355 -5.008 -6.462 1.00 96.00 207 ASP A CA 1
ATOM 1567 C C . ASP A 1 207 ? 3.478 -6.055 -7.146 1.00 96.00 207 ASP A C 1
ATOM 1569 O O . ASP A 1 207 ? 3.244 -7.131 -6.591 1.00 96.00 207 ASP A O 1
ATOM 1573 N N . THR A 1 208 ? 3.017 -5.761 -8.361 1.00 95.81 208 THR A N 1
ATOM 1574 C CA . THR A 1 208 ? 2.299 -6.738 -9.188 1.00 95.81 208 THR A CA 1
ATOM 1575 C C . THR A 1 208 ? 3.242 -7.845 -9.648 1.00 95.81 208 THR A C 1
ATOM 1577 O O . THR A 1 208 ? 2.873 -9.015 -9.644 1.00 95.81 208 THR A O 1
ATOM 1580 N N . SER A 1 209 ? 4.482 -7.507 -10.014 1.00 97.06 209 SER A N 1
ATOM 1581 C CA . SER A 1 209 ? 5.465 -8.490 -10.483 1.00 97.06 209 SER A CA 1
ATOM 1582 C C . SER A 1 209 ? 5.799 -9.554 -9.425 1.00 97.06 209 SER A C 1
ATOM 1584 O O . SER A 1 209 ? 6.182 -10.673 -9.768 1.00 97.06 209 SER A O 1
ATOM 1586 N N . LEU A 1 210 ? 5.683 -9.209 -8.138 1.00 96.88 210 LEU A N 1
ATOM 1587 C CA . LEU A 1 210 ? 5.922 -10.115 -7.009 1.00 96.88 210 LEU A CA 1
ATOM 1588 C C . LEU A 1 210 ? 4.759 -11.089 -6.765 1.00 96.88 210 LEU A C 1
ATOM 1590 O O . LEU A 1 210 ? 4.958 -12.088 -6.085 1.00 96.88 210 LEU A O 1
ATOM 1594 N N . ARG A 1 211 ? 3.580 -10.805 -7.331 1.00 95.25 211 ARG A N 1
ATOM 1595 C CA . ARG A 1 211 ? 2.304 -11.498 -7.078 1.00 95.25 211 ARG A CA 1
ATOM 1596 C C . ARG A 1 211 ? 1.610 -11.932 -8.376 1.00 95.25 211 ARG A C 1
ATOM 1598 O O . ARG A 1 211 ? 0.385 -12.003 -8.460 1.00 95.25 211 ARG A O 1
ATOM 1605 N N . LEU A 1 212 ? 2.390 -12.163 -9.435 1.00 94.62 212 LEU A N 1
ATOM 1606 C CA . LEU A 1 212 ? 1.863 -12.620 -10.725 1.00 94.62 212 LEU A CA 1
ATOM 1607 C C . LEU A 1 212 ? 1.162 -13.974 -10.551 1.00 94.62 212 LEU A C 1
ATOM 1609 O O . LEU A 1 212 ? 1.763 -14.903 -10.019 1.00 94.62 212 LEU A O 1
ATOM 1613 N N . GLY A 1 213 ? -0.078 -14.097 -11.030 1.00 93.31 213 GLY A N 1
ATOM 1614 C CA . GLY A 1 213 ? -0.879 -15.319 -10.919 1.00 93.31 213 GLY A CA 1
ATOM 1615 C C . GLY A 1 213 ? -1.893 -15.300 -9.774 1.00 93.31 213 GLY A C 1
ATOM 1616 O O . GLY A 1 213 ? -2.969 -15.869 -9.918 1.00 93.31 213 GLY A O 1
ATOM 1617 N N . GLU A 1 214 ? -1.614 -14.598 -8.669 1.00 94.00 214 GLU A N 1
ATOM 1618 C CA . GLU A 1 214 ? -2.483 -14.629 -7.480 1.00 94.00 214 GLU A CA 1
ATOM 1619 C C . GLU A 1 214 ? -3.888 -14.076 -7.762 1.00 94.00 214 GLU A C 1
ATOM 1621 O O . GLU A 1 214 ? -4.892 -14.611 -7.286 1.00 94.00 214 GLU A O 1
ATOM 1626 N N . TYR A 1 215 ? -3.975 -13.006 -8.559 1.00 92.69 215 TYR A N 1
ATOM 1627 C CA . TYR A 1 215 ? -5.257 -12.409 -8.934 1.00 92.69 215 TYR A CA 1
ATOM 1628 C C . TYR A 1 215 ? -6.062 -13.330 -9.854 1.00 92.69 215 TYR A C 1
ATOM 1630 O O . TYR A 1 215 ? -7.278 -13.453 -9.704 1.00 92.69 215 TYR A O 1
ATOM 1638 N N . GLU A 1 216 ? -5.398 -13.993 -10.799 1.00 94.19 216 GLU A N 1
ATOM 1639 C CA . GLU A 1 216 ? -6.033 -14.941 -11.708 1.00 94.19 216 GLU A CA 1
ATOM 1640 C C . GLU A 1 216 ? -6.519 -16.193 -10.986 1.00 94.19 216 GLU A C 1
ATOM 1642 O O . GLU A 1 216 ? -7.635 -16.652 -11.245 1.00 94.19 216 GLU A O 1
ATOM 1647 N N . ASP A 1 217 ? -5.721 -16.706 -10.054 1.00 94.38 217 ASP A N 1
ATOM 1648 C CA . ASP A 1 217 ? -6.084 -17.845 -9.218 1.00 94.38 217 ASP A CA 1
ATOM 1649 C C . ASP A 1 217 ? -7.322 -17.509 -8.380 1.00 94.38 217 AS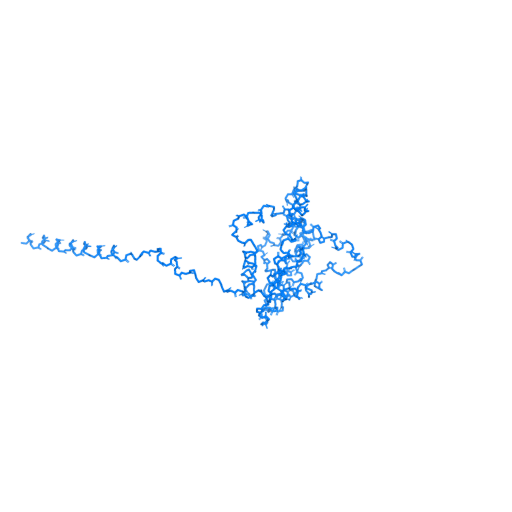P A C 1
ATOM 1651 O O . ASP A 1 217 ? -8.307 -18.250 -8.405 1.00 94.38 217 ASP A O 1
ATOM 1655 N N . LEU A 1 218 ? -7.343 -16.332 -7.742 1.00 91.94 218 LEU A N 1
ATOM 1656 C CA . LEU A 1 218 ? -8.511 -15.848 -7.003 1.00 91.94 218 LEU A CA 1
ATOM 1657 C C . LEU A 1 218 ? -9.737 -15.703 -7.913 1.00 91.94 218 LEU A C 1
ATOM 1659 O O . LEU A 1 218 ? -10.823 -16.179 -7.576 1.00 91.94 218 LEU A O 1
ATOM 1663 N N . LYS A 1 219 ? -9.573 -15.069 -9.079 1.00 92.50 219 LYS A N 1
ATOM 1664 C CA . LYS A 1 219 ? -10.667 -14.837 -10.032 1.00 92.50 219 LYS A CA 1
ATOM 1665 C C . LYS A 1 219 ? -11.235 -16.143 -10.586 1.00 92.50 219 LYS A C 1
ATOM 1667 O O . LYS A 1 219 ? -12.440 -16.229 -10.796 1.00 92.50 219 LYS A O 1
ATOM 1672 N N . SER A 1 220 ? -10.389 -17.140 -10.836 1.00 92.38 220 SER A N 1
ATOM 1673 C CA . SER A 1 220 ? -10.805 -18.438 -11.382 1.00 92.38 220 SER A CA 1
ATOM 1674 C C . SER A 1 220 ? -11.470 -19.344 -10.342 1.00 92.38 220 SER A C 1
ATOM 1676 O O . SER A 1 220 ? -12.345 -20.131 -10.697 1.00 92.38 220 SER A O 1
ATOM 1678 N N . ALA A 1 221 ? -11.094 -19.213 -9.066 1.00 92.31 221 ALA A N 1
ATOM 1679 C CA . ALA A 1 221 ? -11.680 -19.969 -7.963 1.00 92.31 221 ALA A CA 1
ATOM 1680 C C . ALA A 1 221 ? -13.010 -19.379 -7.454 1.00 92.31 221 ALA A C 1
ATOM 1682 O O . ALA A 1 221 ? -13.809 -20.092 -6.842 1.00 92.31 221 ALA A O 1
ATOM 1683 N N . ALA A 1 222 ? -13.253 -18.084 -7.674 1.00 91.44 222 ALA A N 1
ATOM 1684 C CA . ALA A 1 222 ? -14.432 -17.385 -7.177 1.00 91.44 222 ALA A CA 1
ATOM 1685 C C . ALA A 1 222 ? -15.656 -17.543 -8.096 1.00 91.44 222 ALA A C 1
ATOM 1687 O O . ALA A 1 222 ? -15.572 -17.370 -9.309 1.00 91.44 222 ALA A O 1
ATOM 1688 N N . LEU A 1 223 ? -16.831 -17.782 -7.498 1.00 92.50 223 LEU A N 1
ATOM 1689 C CA . LEU A 1 223 ? -18.113 -17.759 -8.219 1.00 92.50 223 LEU A CA 1
ATOM 1690 C C . LEU A 1 223 ? -18.473 -16.337 -8.684 1.00 92.50 223 LEU A C 1
ATOM 1692 O O . LEU A 1 223 ? -18.903 -16.143 -9.818 1.00 92.50 223 LEU A O 1
ATOM 1696 N N . ASP A 1 224 ? -18.286 -15.352 -7.802 1.00 92.81 224 ASP A N 1
ATOM 1697 C CA . ASP A 1 224 ? -18.361 -13.925 -8.118 1.00 92.81 224 ASP A CA 1
ATOM 1698 C C . ASP A 1 224 ? -17.077 -13.249 -7.600 1.00 92.81 224 ASP A C 1
ATOM 1700 O O . ASP A 1 224 ? -16.981 -12.946 -6.405 1.00 92.81 224 ASP A O 1
ATOM 1704 N N . PRO A 1 225 ? -16.081 -13.015 -8.479 1.00 92.62 225 PRO A N 1
ATOM 1705 C CA . PRO A 1 225 ? -14.806 -12.410 -8.101 1.00 92.62 225 PRO A CA 1
ATOM 1706 C C . PRO A 1 225 ? -14.951 -11.055 -7.405 1.00 92.62 225 PRO A C 1
ATOM 1708 O O . PRO A 1 225 ? -14.164 -10.737 -6.516 1.00 92.62 225 PRO A O 1
ATOM 1711 N N . TYR A 1 226 ? -15.966 -10.268 -7.779 1.00 92.75 226 TYR A N 1
ATOM 1712 C CA . TYR A 1 226 ? -16.216 -8.970 -7.162 1.00 92.75 226 TYR A CA 1
ATOM 1713 C C . TYR A 1 226 ? -16.620 -9.131 -5.693 1.00 92.75 226 TYR A C 1
ATOM 1715 O O . TYR A 1 226 ? -16.010 -8.519 -4.814 1.00 92.75 226 TYR A O 1
ATOM 1723 N N . LEU A 1 227 ? -17.610 -9.988 -5.420 1.00 92.12 227 LEU A N 1
ATOM 1724 C CA . LEU A 1 227 ? -18.082 -10.227 -4.054 1.00 92.12 227 LEU A CA 1
ATOM 1725 C C . LEU A 1 227 ? -16.977 -10.844 -3.191 1.00 92.12 227 LEU A C 1
ATOM 1727 O O . LEU A 1 227 ? -16.762 -10.396 -2.068 1.00 92.12 227 LEU A O 1
ATOM 1731 N N . SER A 1 228 ? -16.218 -11.803 -3.732 1.00 91.88 228 SER A N 1
ATOM 1732 C CA . SER A 1 228 ? -15.096 -12.419 -3.015 1.00 91.88 228 SER A CA 1
ATOM 1733 C C . SER A 1 228 ? -14.017 -11.405 -2.622 1.00 91.88 228 SER A C 1
ATOM 1735 O O . SER A 1 228 ? -13.530 -11.442 -1.491 1.00 91.88 228 SER A O 1
ATOM 1737 N N . LEU A 1 229 ? -13.666 -10.473 -3.514 1.00 92.00 229 LEU A N 1
ATOM 1738 C CA . LEU A 1 229 ? -12.684 -9.426 -3.214 1.00 92.00 229 LEU A CA 1
ATOM 1739 C C . LEU A 1 229 ? -13.209 -8.399 -2.216 1.00 92.00 229 LEU A C 1
ATOM 1741 O O . LEU A 1 229 ? -12.470 -7.998 -1.318 1.00 92.00 229 LEU A O 1
ATOM 1745 N N . ARG A 1 230 ? -14.475 -7.990 -2.340 1.00 92.31 230 ARG A N 1
ATOM 1746 C CA . ARG A 1 230 ? -15.113 -7.079 -1.386 1.00 92.31 230 ARG A CA 1
ATOM 1747 C C . ARG A 1 230 ? -15.127 -7.677 0.015 1.00 92.31 230 ARG A C 1
ATOM 1749 O O . ARG A 1 230 ? -14.651 -7.049 0.958 1.00 92.31 230 ARG A O 1
ATOM 1756 N N . ASP A 1 231 ? -15.657 -8.887 0.147 1.00 91.06 231 ASP A N 1
ATOM 1757 C CA . ASP A 1 231 ? -15.835 -9.531 1.445 1.00 91.06 231 ASP A CA 1
ATOM 1758 C C . ASP A 1 231 ? -14.469 -9.869 2.069 1.00 91.06 231 ASP A C 1
ATOM 1760 O O . ASP A 1 231 ? -14.263 -9.677 3.269 1.00 91.06 231 ASP A O 1
ATOM 1764 N N . GLY A 1 232 ? -13.497 -10.278 1.243 1.00 92.00 232 GLY A N 1
ATOM 1765 C CA . GLY A 1 232 ? -12.106 -10.466 1.655 1.00 92.00 232 GLY A CA 1
ATOM 1766 C C . GLY A 1 232 ? -11.455 -9.175 2.158 1.00 92.00 232 GLY A C 1
ATOM 1767 O O . GLY A 1 232 ? -10.861 -9.174 3.237 1.00 92.00 232 GLY A O 1
ATOM 1768 N N . TYR A 1 233 ? -11.612 -8.067 1.425 1.00 92.19 233 TYR A N 1
ATOM 1769 C CA . TYR A 1 233 ? -11.092 -6.753 1.816 1.00 92.19 233 TYR A CA 1
ATOM 1770 C C . TYR A 1 233 ? -11.679 -6.281 3.151 1.00 92.19 233 TYR A C 1
ATOM 1772 O O . TYR A 1 233 ? -10.938 -5.885 4.050 1.00 92.19 233 TYR A O 1
ATOM 1780 N N . LEU A 1 234 ? -13.001 -6.364 3.313 1.00 91.94 234 LEU A N 1
ATOM 1781 C CA . LEU A 1 234 ? -13.678 -5.913 4.530 1.00 91.94 234 LEU A CA 1
ATOM 1782 C C . LEU A 1 234 ? -13.312 -6.770 5.743 1.00 91.94 234 LEU A C 1
ATOM 1784 O O . LEU A 1 234 ? -13.085 -6.225 6.822 1.00 91.94 234 LEU A O 1
ATOM 1788 N N . LYS A 1 235 ? -13.175 -8.089 5.559 1.00 91.88 235 LYS A N 1
ATOM 1789 C CA . LYS A 1 235 ? -12.707 -9.003 6.609 1.00 91.88 235 LYS A CA 1
ATOM 1790 C C . LYS A 1 235 ? -11.254 -8.737 7.002 1.00 91.88 235 LYS A C 1
ATOM 1792 O O . LYS A 1 235 ? -10.922 -8.741 8.186 1.00 91.88 235 LYS A O 1
ATOM 1797 N N . LEU A 1 236 ? -10.375 -8.500 6.025 1.00 91.94 236 LEU A N 1
ATOM 1798 C CA . LEU A 1 236 ? -8.997 -8.096 6.303 1.00 91.94 236 LEU A CA 1
ATOM 1799 C C . LEU A 1 236 ? -8.984 -6.796 7.115 1.00 91.94 236 LEU A C 1
ATOM 1801 O O . LEU A 1 236 ? -8.287 -6.709 8.125 1.00 91.94 236 LEU A O 1
ATOM 1805 N N . ARG A 1 237 ? -9.811 -5.821 6.722 1.00 91.81 237 ARG A N 1
ATOM 1806 C CA . ARG A 1 237 ? -9.891 -4.539 7.417 1.00 91.81 237 ARG A CA 1
ATOM 1807 C C . ARG A 1 237 ? -10.423 -4.625 8.832 1.00 91.81 237 ARG A C 1
ATOM 1809 O O . ARG A 1 237 ? -9.862 -3.981 9.715 1.00 91.81 237 ARG A O 1
ATOM 1816 N N . SER A 1 238 ? -11.472 -5.409 9.063 1.00 90.94 238 SER A N 1
ATOM 1817 C CA . SER A 1 238 ? -11.991 -5.607 10.417 1.00 90.94 238 SER A CA 1
ATOM 1818 C C . SER A 1 238 ? -10.931 -6.214 11.333 1.00 90.94 238 SER A C 1
ATOM 1820 O O . SER A 1 238 ? -10.815 -5.801 12.481 1.00 90.94 238 SER A O 1
ATOM 1822 N N . ASN A 1 239 ? -10.122 -7.143 10.813 1.00 91.81 239 ASN A N 1
ATOM 1823 C CA . ASN A 1 239 ? -9.046 -7.766 11.582 1.00 91.81 239 ASN A CA 1
ATOM 1824 C C . ASN A 1 239 ? -7.924 -6.777 11.916 1.00 91.81 239 ASN A C 1
ATOM 1826 O O . ASN A 1 239 ? -7.426 -6.796 13.033 1.00 91.81 239 ASN A O 1
ATOM 1830 N N . GLN A 1 240 ? -7.545 -5.912 10.973 1.00 91.81 240 GLN A N 1
ATOM 1831 C CA . GLN A 1 240 ? -6.510 -4.896 11.191 1.00 91.81 240 GLN A CA 1
ATOM 1832 C C . GLN A 1 240 ? -6.922 -3.868 12.254 1.00 91.81 240 GLN A C 1
ATOM 1834 O O . GLN A 1 240 ? -6.128 -3.532 13.122 1.00 91.81 240 GLN A O 1
ATOM 1839 N N . ILE A 1 241 ? -8.186 -3.437 12.250 1.00 90.94 241 ILE A N 1
ATOM 1840 C CA . ILE A 1 241 ? -8.713 -2.483 13.244 1.00 90.94 241 ILE A CA 1
ATOM 1841 C C . ILE A 1 241 ? -8.841 -3.112 14.635 1.00 90.94 241 ILE A C 1
ATOM 1843 O O . ILE A 1 241 ? -8.714 -2.418 15.639 1.00 90.94 241 ILE A O 1
ATOM 1847 N N . ALA A 1 242 ? -9.126 -4.413 14.700 1.00 88.06 242 ALA A N 1
ATOM 1848 C CA . ALA A 1 242 ? -9.274 -5.139 15.958 1.00 88.06 242 ALA A CA 1
ATOM 1849 C C . ALA A 1 242 ? -7.936 -5.563 16.599 1.00 88.06 242 ALA A C 1
ATOM 1851 O O . ALA A 1 242 ? -7.960 -6.102 17.707 1.00 88.06 242 ALA A O 1
ATOM 1852 N N . ASN A 1 243 ? -6.813 -5.374 15.897 1.00 75.12 243 ASN A N 1
ATOM 1853 C CA . ASN A 1 243 ? -5.463 -5.762 16.321 1.00 75.12 243 ASN A CA 1
ATOM 1854 C C . ASN A 1 243 ? -4.875 -4.814 17.374 1.00 75.12 243 ASN A C 1
ATOM 1856 O O . ASN A 1 243 ? -5.129 -3.592 17.278 1.00 75.12 243 ASN A O 1
#

Mean predicted aligned error: 10.76 Å

Solvent-accessible surface area (backbone atoms only — not comparable to full-atom values): 13208 Å² total; per-residue (Å²): 121,73,69,66,53,52,55,50,52,53,52,53,53,51,52,52,52,51,53,54,54,53,57,71,71,63,69,71,66,73,69,64,58,66,68,68,68,68,65,74,71,79,80,74,74,52,93,43,49,73,56,27,55,51,26,46,52,52,38,52,48,46,37,69,73,47,48,46,58,52,11,50,53,49,48,72,73,44,57,68,69,62,46,50,18,54,50,31,27,56,51,40,51,42,24,57,29,22,21,52,24,21,48,73,65,66,38,55,72,58,15,52,48,29,51,49,36,37,53,41,9,42,66,79,12,64,57,8,37,36,58,46,29,42,77,73,66,67,52,77,78,83,78,37,39,44,30,40,37,41,36,64,75,62,55,61,97,48,54,55,40,40,43,72,86,76,38,82,46,27,56,54,42,51,55,13,52,60,58,39,50,78,45,30,62,85,73,54,75,97,66,52,69,68,58,49,55,48,51,53,50,51,48,54,35,43,59,45,39,77,48,71,60,57,64,57,51,51,46,71,73,35,96,49,45,66,60,53,50,50,54,49,51,52,53,52,48,55,52,61,40,72,102

Foldseek 3Di:
DVVVVVVVVVVVVVVVVVVVVVVVVPPDDPVVVVVVPPPPDPPQDAVCVVQQVVLVVLQVCCCVPPLQVLLQVVCVVDPPLQLLLLLQLVVLLLLLQLLVLCVLLVVNVLNVLSVVQNVCCCPVVVNRSRSCSCPPVVRDHLSGWQLLSVVLVPPDRFHWHQDRPVGTDGPSVVVRVVVSCVRRCLNDDPQDPVNSVVSVSSNSSSVCSNVNPVLVVCVVPDPDSSVSVHSVVVVVSVVSSVD

Secondary structure (DSSP, 8-state):
-HHHHHHHHHHHHHHHHHHHHHHHTT---THHHHHHT---------TTHHHHHHHHHHHHHHIIIIIHHHHHHHHHHS-HHHHHHHHHHHHHHHHHHHHHHHHHTT-HHHHHHHHHHHHHHHHTTTTTTS-HHHHHH--------HHHHHHHTT-----EEEETTTEEEEHHHHHHHHHHHTT-GGGSSS--HHHHHHHHHHHHHHHHHTTTTHHHHHHHH-SSHHHHHHHHHHHHHHHHHT-